Protein AF-A0A0U5II09-F1 (afdb_monomer_lite)

pLDDT: mean 72.94, std 25.0, range [30.33, 98.69]

Secondary structure (DSSP, 8-state):
---------------------------------------------------------------------------PPP-----------------PPPPHHHHHHHHHHHHHHHHHHHHHHHHHHHHHHHHHHHTTT--TTTS--EEEEEEE---TTSPTT-EEEEEEEEEEEEETTEEEEEEEEPP--SSSS--GGGGTTTS-TTTHHHHHHHHHHHHHHHHHHHHHHHHHHHHHHHHHHHHHTT-SS----

Structure (mmCIF, N/CA/C/O backbone):
data_AF-A0A0U5II09-F1
#
_entry.id   AF-A0A0U5II09-F1
#
loop_
_atom_site.group_PDB
_atom_site.id
_atom_site.type_symbol
_atom_site.label_atom_id
_atom_site.label_alt_id
_atom_site.label_comp_id
_atom_site.label_asym_id
_atom_site.label_entity_id
_atom_site.label_seq_id
_atom_site.pdbx_PDB_ins_code
_atom_site.Cartn_x
_atom_site.Cartn_y
_atom_site.Cartn_z
_atom_site.occupancy
_atom_site.B_iso_or_equiv
_atom_site.auth_seq_id
_atom_site.auth_comp_id
_atom_site.auth_asym_id
_atom_site.auth_atom_id
_atom_site.pdbx_PDB_model_num
ATOM 1 N N . MET A 1 1 ? 3.746 65.303 -19.991 1.00 39.50 1 MET A N 1
ATOM 2 C CA . MET A 1 1 ? 2.685 64.869 -20.922 1.00 39.50 1 MET A CA 1
ATOM 3 C C . MET A 1 1 ? 1.834 63.815 -20.220 1.00 39.50 1 MET A C 1
ATOM 5 O O . MET A 1 1 ? 2.372 62.786 -19.849 1.00 39.50 1 MET A O 1
ATOM 9 N N . THR A 1 2 ? 0.571 64.191 -19.946 1.00 41.31 2 THR A N 1
ATOM 10 C CA . THR A 1 2 ? -0.678 63.381 -19.834 1.00 41.31 2 THR A CA 1
ATOM 11 C C . THR A 1 2 ? -0.681 62.080 -19.002 1.00 41.31 2 THR A C 1
ATOM 13 O O . THR A 1 2 ? -0.022 61.124 -19.374 1.00 41.31 2 THR A O 1
ATOM 16 N N . ARG A 1 3 ? -1.337 62.013 -17.817 1.00 35.50 3 ARG A N 1
ATOM 17 C CA . ARG A 1 3 ? -2.804 61.817 -17.548 1.00 35.50 3 ARG A CA 1
ATOM 18 C C . ARG A 1 3 ? -3.349 60.578 -18.302 1.00 35.50 3 ARG A C 1
ATOM 20 O O . ARG A 1 3 ? -3.247 60.575 -19.515 1.00 35.50 3 ARG A O 1
ATOM 27 N N . ARG A 1 4 ? -3.969 59.545 -17.706 1.00 37.22 4 ARG A N 1
ATOM 28 C CA . ARG A 1 4 ? -5.077 59.522 -16.724 1.00 37.22 4 ARG A CA 1
ATOM 29 C C . ARG A 1 4 ? -5.235 58.160 -15.984 1.00 37.22 4 ARG A C 1
ATOM 31 O O . ARG A 1 4 ? -4.641 57.181 -16.419 1.00 37.22 4 ARG A O 1
ATOM 38 N N . PRO A 1 5 ? -6.074 58.130 -14.920 1.00 61.72 5 PRO A N 1
ATOM 39 C CA . PRO A 1 5 ? -6.381 56.997 -14.034 1.00 61.72 5 PRO A CA 1
ATOM 40 C C . PRO A 1 5 ? -7.793 56.382 -14.245 1.00 61.72 5 PRO A C 1
ATOM 42 O O . PRO A 1 5 ? -8.559 56.878 -15.066 1.00 61.72 5 PRO A O 1
ATOM 45 N N . ASN A 1 6 ? -8.125 55.417 -13.369 1.00 44.22 6 ASN A N 1
ATOM 46 C CA . ASN A 1 6 ? -9.442 55.019 -12.827 1.00 44.22 6 ASN A CA 1
ATOM 47 C C . ASN A 1 6 ? -10.535 54.403 -13.720 1.00 44.22 6 ASN A C 1
ATOM 49 O O . ASN A 1 6 ? -10.916 54.936 -14.755 1.00 44.22 6 ASN A O 1
ATOM 53 N N . GLY A 1 7 ? -11.158 53.362 -13.156 1.00 43.62 7 GLY A N 1
ATOM 54 C CA . GLY A 1 7 ? -12.462 52.827 -13.538 1.00 43.62 7 GLY A CA 1
ATOM 55 C C . GLY A 1 7 ? -13.007 51.875 -12.469 1.00 43.62 7 GLY A C 1
ATOM 56 O O . GLY A 1 7 ? -12.943 50.665 -12.642 1.00 43.62 7 GLY A O 1
ATOM 57 N N . ASN A 1 8 ? -13.507 52.437 -11.362 1.00 41.97 8 ASN A N 1
ATOM 58 C CA . ASN A 1 8 ? -14.503 51.784 -10.509 1.00 41.97 8 ASN A CA 1
ATOM 59 C C . ASN A 1 8 ? -15.809 51.641 -11.303 1.00 41.97 8 ASN A C 1
ATOM 61 O O . ASN A 1 8 ? -16.203 52.565 -12.017 1.00 41.97 8 ASN A O 1
ATOM 65 N N . THR A 1 9 ? -16.522 50.538 -11.106 1.00 52.28 9 THR A N 1
ATOM 66 C CA . THR A 1 9 ? -17.968 50.467 -11.342 1.00 52.28 9 THR A CA 1
ATOM 67 C C . THR A 1 9 ? -18.567 49.660 -10.200 1.00 52.28 9 THR A C 1
ATOM 69 O O . THR A 1 9 ? -18.523 48.432 -10.190 1.00 52.28 9 THR A O 1
ATOM 72 N N . GLU A 1 10 ? -19.028 50.391 -9.188 1.00 53.50 10 GLU A N 1
ATOM 73 C CA . GLU A 1 10 ? -20.153 49.975 -8.357 1.00 53.50 10 GLU A CA 1
ATOM 74 C C . GLU A 1 10 ? -21.419 50.074 -9.218 1.00 53.50 10 GLU A C 1
ATOM 76 O O . GLU A 1 10 ? -21.511 50.971 -10.056 1.00 53.50 10 GLU A O 1
ATOM 81 N N . ASP A 1 11 ? -22.331 49.115 -9.071 1.00 42.75 11 ASP A N 1
ATOM 82 C CA . ASP A 1 11 ? -23.755 49.353 -8.782 1.00 42.75 11 ASP A CA 1
ATOM 83 C C . ASP A 1 11 ? -24.537 48.045 -8.987 1.00 42.75 11 ASP A C 1
ATOM 85 O O . ASP A 1 11 ? -24.469 47.394 -10.027 1.00 42.75 11 ASP A O 1
ATOM 89 N N . LEU A 1 12 ? -25.054 47.489 -7.890 1.00 43.69 12 LEU A N 1
ATOM 90 C CA . LEU A 1 12 ? -26.465 47.567 -7.494 1.00 43.69 12 LEU A CA 1
ATOM 91 C C . LEU A 1 12 ? -27.387 46.791 -8.443 1.00 43.69 12 LEU A C 1
ATOM 93 O O . LEU A 1 12 ? -27.752 47.268 -9.512 1.00 43.69 12 LEU A O 1
ATOM 97 N N . ASN A 1 13 ? -27.884 45.645 -7.971 1.00 44.38 13 ASN A N 1
ATOM 98 C CA . ASN A 1 13 ? -29.320 45.423 -8.082 1.00 44.38 13 ASN A CA 1
ATOM 99 C C . ASN A 1 13 ? -29.847 44.562 -6.931 1.00 44.38 13 ASN A C 1
ATOM 101 O O . ASN A 1 13 ? -29.563 43.368 -6.823 1.00 44.38 13 ASN A O 1
ATOM 105 N N . GLU A 1 14 ? -30.597 45.232 -6.064 1.00 40.97 14 GLU A N 1
ATOM 106 C CA . GLU A 1 14 ? -31.505 44.664 -5.085 1.00 40.97 14 GLU A CA 1
ATOM 107 C C . GLU A 1 14 ? -32.735 44.048 -5.761 1.00 40.97 14 GLU A C 1
ATOM 109 O O . GLU A 1 14 ? -33.182 44.476 -6.823 1.00 40.97 14 GLU A O 1
ATOM 114 N N . GLY A 1 15 ? -33.358 43.120 -5.039 1.00 37.06 15 GLY A N 1
ATOM 115 C CA . GLY A 1 15 ? -34.786 42.846 -5.136 1.00 37.06 15 GLY A CA 1
ATOM 116 C C . GLY A 1 15 ? -35.111 41.379 -5.393 1.00 37.06 15 GLY A C 1
ATOM 117 O O . GLY A 1 15 ? -34.474 40.728 -6.206 1.00 37.06 15 GLY A O 1
ATOM 118 N N . LEU A 1 16 ? -36.127 40.768 -4.794 1.00 40.72 16 LEU A N 1
ATOM 119 C CA . LEU A 1 16 ? -37.064 41.104 -3.718 1.00 40.72 16 LEU A CA 1
ATOM 120 C C . LEU A 1 16 ? -38.008 39.875 -3.644 1.00 40.72 16 LEU A C 1
ATOM 122 O O . LEU A 1 16 ? -38.239 39.227 -4.661 1.00 40.72 16 LEU A O 1
ATOM 126 N N . HIS A 1 17 ? -38.599 39.629 -2.469 1.00 41.62 17 HIS A N 1
ATOM 127 C CA . HIS A 1 17 ? -39.770 38.764 -2.191 1.00 41.62 17 HIS A CA 1
ATOM 128 C C . HIS A 1 17 ? -39.585 37.225 -2.216 1.00 41.62 17 HIS A C 1
ATOM 130 O O . HIS A 1 17 ? -39.161 36.653 -3.206 1.00 41.62 17 HIS A O 1
ATOM 136 N N . ALA A 1 18 ? -39.772 36.464 -1.124 1.00 41.56 18 ALA A N 1
ATOM 137 C CA . ALA A 1 18 ? -40.860 36.318 -0.129 1.00 41.56 18 ALA A CA 1
ATOM 138 C C . ALA A 1 18 ? -41.915 35.251 -0.501 1.00 41.56 18 ALA A C 1
ATOM 140 O O . ALA A 1 18 ? -42.700 35.463 -1.414 1.00 41.56 18 ALA A O 1
ATOM 141 N N . ALA A 1 19 ? -41.967 34.163 0.282 1.00 45.97 19 ALA A N 1
ATOM 142 C CA . ALA A 1 19 ? -43.150 33.354 0.649 1.00 45.97 19 ALA A CA 1
ATOM 143 C C . ALA A 1 19 ? -42.658 32.253 1.620 1.00 45.97 19 ALA A C 1
ATOM 145 O O . ALA A 1 19 ? -41.843 31.423 1.235 1.00 45.97 19 ALA A O 1
ATOM 146 N N . ARG A 1 20 ? -42.863 32.320 2.944 1.00 40.31 20 ARG A N 1
ATOM 147 C CA . ARG A 1 20 ? -44.096 32.018 3.704 1.00 40.31 20 ARG A CA 1
ATOM 148 C C . ARG A 1 20 ? -44.850 30.785 3.194 1.00 40.31 20 ARG A C 1
ATOM 150 O O . ARG A 1 20 ? -45.459 30.820 2.135 1.00 40.31 20 ARG A O 1
ATOM 157 N N . GLY A 1 21 ? -44.832 29.747 4.025 1.00 41.78 21 GLY A N 1
ATOM 158 C CA . GLY A 1 21 ? -45.609 28.520 3.899 1.00 41.78 21 GLY A CA 1
ATOM 159 C C . GLY A 1 21 ? -45.588 27.759 5.224 1.00 41.78 21 GLY A C 1
ATOM 160 O O . GLY A 1 21 ? -44.969 26.706 5.323 1.00 41.78 21 GLY A O 1
ATOM 161 N N . GLU A 1 22 ? -46.201 28.352 6.252 1.00 43.06 22 GLU A N 1
ATOM 162 C CA . GLU A 1 22 ? -46.785 27.623 7.383 1.00 43.06 22 GLU A CA 1
ATOM 163 C C . GLU A 1 22 ? -47.846 26.661 6.836 1.00 43.06 22 GLU A C 1
ATOM 165 O O . GLU A 1 22 ? -48.672 27.066 6.018 1.00 43.06 22 GLU A O 1
ATOM 170 N N . CYS A 1 23 ? -47.834 25.407 7.282 1.00 47.03 23 CYS A N 1
ATOM 171 C CA . CYS A 1 23 ? -48.995 24.526 7.217 1.00 47.03 23 CYS A CA 1
ATOM 172 C C . CYS A 1 23 ? -49.058 23.699 8.499 1.00 47.03 23 CYS A C 1
ATOM 174 O O . CYS A 1 23 ? -48.075 23.103 8.942 1.00 47.03 23 CYS A O 1
ATOM 176 N N . ASP A 1 24 ? -50.249 23.755 9.071 1.00 43.81 24 ASP A N 1
ATOM 177 C CA . ASP A 1 24 ? -50.660 23.363 10.402 1.00 43.81 24 ASP A CA 1
ATOM 178 C C . ASP A 1 24 ? -50.594 21.862 10.707 1.00 43.81 24 ASP A C 1
ATOM 180 O O . ASP A 1 24 ? -50.786 20.996 9.852 1.00 43.81 24 ASP A O 1
ATOM 184 N N . ALA A 1 25 ? -50.421 21.578 11.998 1.00 46.62 25 ALA A N 1
ATOM 185 C CA . ALA A 1 25 ? -50.866 20.343 12.631 1.00 46.62 25 ALA A CA 1
ATOM 186 C C . ALA A 1 25 ? -52.401 20.331 12.776 1.00 46.62 25 ALA A C 1
ATOM 188 O O . ALA A 1 25 ? -53.015 21.386 12.948 1.00 46.62 25 ALA A O 1
ATOM 189 N N . PRO A 1 26 ? -53.019 19.140 12.851 1.00 58.06 26 PRO A N 1
ATOM 190 C CA . PRO A 1 26 ? -53.848 18.899 14.034 1.00 58.06 26 PRO A CA 1
ATOM 191 C C . PRO A 1 26 ? -53.771 17.467 14.604 1.00 58.06 26 PRO A C 1
ATOM 193 O O . PRO A 1 26 ? -53.803 16.471 13.891 1.00 58.06 26 PRO A O 1
ATOM 196 N N . THR A 1 27 ? -53.668 17.430 15.936 1.00 47.62 27 THR A N 1
ATOM 197 C CA . THR A 1 27 ? -54.505 16.709 16.921 1.00 47.62 27 THR A CA 1
ATOM 198 C C . THR A 1 27 ? -55.084 15.322 16.590 1.00 47.62 27 THR A C 1
ATOM 200 O O . THR A 1 27 ? -55.995 15.220 15.783 1.00 47.62 27 THR A O 1
ATOM 203 N N . ASP A 1 28 ? -54.677 14.296 17.355 1.00 41.38 28 ASP A N 1
ATOM 204 C CA . ASP A 1 28 ? -55.556 13.481 18.237 1.00 41.38 28 ASP A CA 1
ATOM 205 C C . ASP A 1 28 ? -54.710 12.446 19.015 1.00 41.38 28 ASP A C 1
ATOM 207 O O . ASP A 1 28 ? -53.972 11.653 18.440 1.00 41.38 28 ASP A O 1
ATOM 211 N N . ARG A 1 29 ? -54.550 12.562 20.341 1.00 43.03 29 ARG A N 1
ATOM 212 C CA . ARG A 1 29 ? -55.374 11.933 21.398 1.00 43.03 29 ARG A CA 1
ATOM 213 C C . ARG A 1 29 ? -55.742 10.464 21.141 1.00 43.03 29 ARG A C 1
ATOM 215 O O . ARG A 1 29 ? -56.790 10.157 20.594 1.00 43.03 29 ARG A O 1
ATOM 222 N N . ALA A 1 30 ? -54.963 9.564 21.741 1.00 48.16 30 ALA A N 1
ATOM 223 C CA . ALA A 1 30 ? -55.477 8.289 22.233 1.00 48.16 30 ALA A CA 1
ATOM 224 C C . ALA A 1 30 ? -54.871 7.976 23.609 1.00 48.16 30 ALA A C 1
ATOM 226 O O . ALA A 1 30 ? -53.691 7.671 23.766 1.00 48.16 30 ALA A O 1
ATOM 227 N N . THR A 1 31 ? -55.732 8.111 24.611 1.00 46.72 31 THR A N 1
ATOM 228 C CA . THR A 1 31 ? -55.586 7.678 25.998 1.00 46.72 31 THR A CA 1
ATOM 229 C C . THR A 1 31 ? -55.796 6.166 26.078 1.00 46.72 31 THR A C 1
ATOM 231 O O . THR A 1 31 ? -56.842 5.687 25.655 1.00 46.72 31 THR A O 1
ATOM 234 N N . THR A 1 32 ? -54.880 5.403 26.680 1.00 53.28 32 THR A N 1
ATOM 235 C CA . THR A 1 32 ? -55.180 4.077 27.270 1.00 53.28 32 THR A CA 1
ATOM 236 C C . THR A 1 32 ? -54.166 3.815 28.392 1.00 53.28 32 THR A C 1
ATOM 238 O O . THR A 1 32 ? -52.985 3.627 28.140 1.00 53.28 32 THR A O 1
ATOM 241 N N . VAL A 1 33 ? -54.511 4.180 29.630 1.00 49.47 33 VAL A N 1
ATOM 242 C CA . VAL A 1 33 ? -54.956 3.282 30.718 1.00 49.47 33 VAL A CA 1
ATOM 243 C C . VAL A 1 33 ? -53.881 2.277 31.162 1.00 49.47 33 VAL A C 1
ATOM 245 O O . VAL A 1 33 ? -53.668 1.230 30.560 1.00 49.47 33 VAL A O 1
ATOM 248 N N . LEU A 1 34 ? -53.253 2.624 32.290 1.00 50.44 34 LEU A N 1
ATOM 249 C CA . LEU A 1 34 ? -52.558 1.730 33.216 1.00 50.44 34 LEU A CA 1
ATOM 250 C C . LEU A 1 34 ? -53.537 0.721 33.838 1.00 50.44 34 LEU A C 1
ATOM 252 O O . LEU A 1 34 ? -54.659 1.100 34.177 1.00 50.44 34 LEU A O 1
ATOM 256 N N . PRO A 1 35 ? -53.047 -0.471 34.201 1.00 61.72 35 PRO A N 1
ATOM 257 C CA . PRO A 1 35 ? -53.423 -1.078 35.466 1.00 61.72 35 PRO A CA 1
ATOM 258 C C . PRO A 1 35 ? -52.218 -1.163 36.411 1.00 61.72 35 PRO A C 1
ATOM 260 O O . PRO A 1 35 ? -51.178 -1.744 36.104 1.00 61.72 35 PRO A O 1
ATOM 263 N N . ALA A 1 36 ? -52.396 -0.583 37.597 1.00 46.12 36 ALA A N 1
ATOM 264 C CA . ALA A 1 36 ? -51.700 -0.998 38.806 1.00 46.12 36 ALA A CA 1
ATOM 265 C C . ALA A 1 36 ? -52.273 -2.344 39.279 1.00 46.12 36 ALA A C 1
ATOM 267 O O . ALA A 1 36 ? -53.445 -2.599 39.029 1.00 46.12 36 ALA A O 1
ATOM 268 N N . LEU A 1 37 ? -51.460 -3.155 39.967 1.00 44.59 37 LEU A N 1
ATOM 269 C CA . LEU A 1 37 ? -51.798 -4.013 41.123 1.00 44.59 37 LEU A CA 1
ATOM 270 C C . LEU A 1 37 ? -50.559 -4.884 41.439 1.00 44.59 37 LEU A C 1
ATOM 272 O O . LEU A 1 37 ? -50.123 -5.700 40.638 1.00 44.59 37 LEU A O 1
ATOM 276 N N . THR A 1 38 ? -49.804 -4.512 42.478 1.00 42.56 38 THR A N 1
ATOM 277 C CA . THR A 1 38 ? -49.719 -5.194 43.791 1.00 42.56 38 THR A CA 1
ATOM 278 C C . THR A 1 38 ? -48.915 -6.495 43.814 1.00 42.56 38 THR A C 1
ATOM 280 O O . THR A 1 38 ? -49.333 -7.515 43.281 1.00 42.56 38 THR A O 1
ATOM 283 N N . GLY A 1 39 ? -47.805 -6.469 44.556 1.00 42.03 39 GLY A N 1
ATOM 284 C CA . GLY A 1 39 ? -47.022 -7.650 44.915 1.00 42.03 39 GLY A CA 1
ATOM 285 C C . GLY A 1 39 ? -45.912 -7.318 45.912 1.00 42.03 39 GLY A C 1
ATOM 286 O O . GLY A 1 39 ? -44.752 -7.168 45.544 1.00 42.03 39 GLY A O 1
ATOM 287 N N . SER A 1 40 ? -46.282 -7.153 47.182 1.00 40.25 40 SER A N 1
ATOM 288 C CA . SER A 1 40 ? -45.367 -6.999 48.318 1.00 40.25 40 SER A CA 1
ATOM 289 C C . SER A 1 40 ? -44.589 -8.293 48.625 1.00 40.25 40 SER A C 1
ATOM 291 O O . SER A 1 40 ? -45.206 -9.335 48.785 1.00 40.25 40 SER A O 1
ATOM 293 N N . ARG A 1 41 ? -43.251 -8.162 48.741 1.00 43.81 41 ARG A N 1
ATOM 294 C CA . ARG A 1 41 ? -42.275 -8.676 49.757 1.00 43.81 41 ARG A CA 1
ATOM 295 C C . ARG A 1 41 ? -42.537 -10.017 50.491 1.00 43.81 41 ARG A C 1
ATOM 297 O O . ARG A 1 41 ? -43.653 -10.239 50.940 1.00 43.81 41 ARG A O 1
ATOM 304 N N . PRO A 1 42 ? -41.489 -10.831 50.791 1.00 54.03 42 PRO A N 1
ATOM 305 C CA . PRO A 1 42 ? -40.450 -10.520 51.814 1.00 54.03 42 PRO A CA 1
ATOM 306 C C . PRO A 1 42 ? -39.012 -10.928 51.397 1.00 54.03 42 PRO A C 1
ATOM 308 O O . PRO A 1 42 ? -38.820 -11.813 50.581 1.00 54.03 42 PRO A O 1
ATOM 311 N N . ARG A 1 43 ? -37.929 -10.213 51.738 1.00 45.69 43 ARG A N 1
ATOM 312 C CA . ARG A 1 43 ? -37.190 -10.091 53.021 1.00 45.69 43 ARG A CA 1
ATOM 313 C C . ARG A 1 43 ? -36.789 -11.431 53.679 1.00 45.69 43 ARG A C 1
ATOM 315 O O . ARG A 1 43 ? -37.477 -11.899 54.574 1.00 45.69 43 ARG A O 1
ATOM 322 N N . GLN A 1 44 ? -35.603 -11.940 53.336 1.00 49.19 44 GLN A N 1
ATOM 323 C CA . GLN A 1 44 ? -34.720 -12.722 54.223 1.00 49.19 44 GLN A CA 1
ATOM 324 C C . GLN A 1 44 ? -33.288 -12.199 54.006 1.00 49.19 44 GLN A C 1
ATOM 326 O O . GLN A 1 44 ? -32.853 -12.064 52.870 1.00 49.19 44 GLN A O 1
ATOM 331 N N . VAL A 1 45 ? -32.701 -11.484 54.969 1.00 41.88 45 VAL A N 1
ATOM 332 C CA . VAL A 1 45 ? -31.960 -11.944 56.163 1.00 41.88 45 VAL A CA 1
ATOM 333 C C . VAL A 1 45 ? -30.552 -12.447 55.821 1.00 41.88 45 VAL A C 1
ATOM 335 O O . VAL A 1 45 ? -30.338 -13.310 54.984 1.00 41.88 45 VAL A O 1
ATOM 338 N N . ARG A 1 46 ? -29.613 -11.790 56.505 1.00 44.59 46 ARG A N 1
ATOM 339 C CA . ARG A 1 46 ? -28.156 -11.897 56.514 1.00 44.59 46 ARG A CA 1
ATOM 340 C C . ARG A 1 46 ? -27.652 -13.312 56.804 1.00 44.59 46 ARG A C 1
ATOM 342 O O . ARG A 1 46 ? -28.179 -13.947 57.707 1.00 44.59 46 ARG A O 1
ATOM 349 N N . THR A 1 47 ? -26.469 -13.623 56.277 1.00 46.00 47 THR A N 1
ATOM 350 C CA . THR A 1 47 ? -25.397 -14.239 57.076 1.00 46.00 47 THR A CA 1
ATOM 351 C C . THR A 1 47 ? -24.039 -13.693 56.653 1.00 46.00 47 THR A C 1
ATOM 353 O O . THR A 1 47 ? -23.737 -13.549 55.472 1.00 46.00 47 THR A O 1
ATOM 356 N N . ALA A 1 48 ? -23.270 -13.332 57.673 1.00 38.53 48 ALA A N 1
ATOM 357 C CA . ALA A 1 48 ? -21.893 -12.889 57.629 1.00 38.53 48 ALA A CA 1
ATOM 358 C C . ALA A 1 48 ? -20.926 -14.076 57.500 1.00 38.53 48 ALA A C 1
ATOM 360 O O . ALA A 1 48 ? -21.272 -15.204 57.843 1.00 38.53 48 ALA A O 1
ATOM 361 N N . GLY A 1 49 ? -19.686 -13.762 57.126 1.00 35.94 49 GLY A N 1
ATOM 362 C CA . GLY A 1 49 ? -18.510 -14.604 57.342 1.00 35.94 49 GLY A CA 1
ATOM 363 C C . GLY A 1 49 ? -17.816 -14.974 56.034 1.00 35.94 49 GLY A C 1
ATOM 364 O O . GLY A 1 49 ? -18.471 -15.329 55.070 1.00 35.94 49 GLY A O 1
ATOM 365 N N . ALA A 1 50 ? -16.501 -14.942 55.894 1.00 39.53 50 ALA A N 1
ATOM 366 C CA . ALA A 1 50 ? -15.400 -14.436 56.696 1.00 39.53 50 ALA A CA 1
ATOM 367 C C . ALA A 1 50 ? -14.135 -14.637 55.826 1.00 39.53 50 ALA A C 1
ATOM 369 O O . ALA A 1 50 ? -14.156 -15.380 54.848 1.00 39.53 50 ALA A O 1
ATOM 370 N N . VAL A 1 51 ? -13.023 -14.057 56.278 1.00 43.72 51 VAL A N 1
ATOM 371 C CA . VAL A 1 51 ? -11.641 -14.476 55.983 1.00 43.72 51 VAL A CA 1
ATOM 372 C C . VAL A 1 51 ? -11.026 -14.021 54.653 1.00 43.72 51 VAL A C 1
ATOM 374 O O . VAL A 1 51 ? -10.974 -14.732 53.655 1.00 43.72 51 VAL A O 1
ATOM 377 N N . SER A 1 52 ? -10.380 -12.857 54.733 1.00 41.16 52 SER A N 1
ATOM 378 C CA . SER A 1 52 ? -9.136 -12.572 54.015 1.00 41.16 52 SER A CA 1
ATOM 379 C C . SER A 1 52 ? -8.014 -13.520 54.462 1.00 41.16 52 SER A C 1
ATOM 381 O O . SER A 1 52 ? -7.771 -13.624 55.668 1.00 41.16 52 SER A O 1
ATOM 383 N N . PRO A 1 53 ? -7.211 -14.072 53.540 1.00 52.25 53 PRO A N 1
ATOM 384 C CA . PRO A 1 53 ? -5.835 -14.440 53.830 1.00 52.25 53 PRO A CA 1
ATOM 385 C C . PRO A 1 53 ? -4.902 -13.313 53.376 1.00 52.25 53 PRO A C 1
ATOM 387 O O . PRO A 1 53 ? -4.825 -12.963 52.200 1.00 52.25 53 PRO A O 1
ATOM 390 N N . LYS A 1 54 ? -4.165 -12.758 54.343 1.00 41.38 54 LYS A N 1
ATOM 391 C CA . LYS A 1 54 ? -2.945 -11.978 54.117 1.00 41.38 54 LYS A CA 1
ATOM 392 C C . LYS A 1 54 ? -1.964 -12.829 53.306 1.00 41.38 54 LYS A C 1
ATOM 394 O O . LYS A 1 54 ? -1.444 -13.805 53.843 1.00 41.38 54 LYS A O 1
ATOM 399 N N . ILE A 1 55 ? -1.646 -12.435 52.074 1.00 44.12 55 ILE A N 1
ATOM 400 C CA . ILE A 1 55 ? -0.405 -12.881 51.435 1.00 44.12 55 ILE A CA 1
ATOM 401 C C . ILE A 1 55 ? 0.667 -11.832 51.715 1.00 44.12 55 ILE A C 1
ATOM 403 O O . ILE A 1 55 ? 0.614 -10.683 51.285 1.00 44.12 55 ILE A O 1
ATOM 407 N N . ARG A 1 56 ? 1.582 -12.300 52.558 1.00 40.19 56 ARG A N 1
ATOM 408 C CA . ARG A 1 56 ? 2.855 -11.745 52.997 1.00 40.19 56 ARG A CA 1
ATOM 409 C C . ARG A 1 56 ? 3.750 -11.410 51.796 1.00 40.19 56 ARG A C 1
ATOM 411 O O . ARG A 1 56 ? 3.705 -12.082 50.772 1.00 40.19 56 ARG A O 1
ATOM 418 N N . GLY A 1 57 ? 4.542 -10.356 51.972 1.00 35.41 57 GLY A N 1
ATOM 419 C CA . GLY A 1 57 ? 5.319 -9.691 50.937 1.00 35.41 57 GLY A CA 1
ATOM 420 C C . GLY A 1 57 ? 6.301 -10.552 50.144 1.00 35.41 57 GLY A C 1
ATOM 421 O O . GLY A 1 57 ? 6.806 -11.580 50.589 1.00 35.41 57 GLY A O 1
ATOM 422 N N . CYS A 1 58 ? 6.596 -10.036 48.958 1.00 36.62 58 CYS A N 1
ATOM 423 C CA . CYS A 1 58 ? 7.821 -10.268 48.217 1.00 36.62 58 CYS A CA 1
ATOM 424 C C . CYS A 1 58 ? 8.264 -8.901 47.699 1.00 36.62 58 CYS A C 1
ATOM 426 O O . CYS A 1 58 ? 7.878 -8.476 46.613 1.00 36.62 58 CYS A O 1
ATOM 428 N N . GLU A 1 59 ? 9.049 -8.204 48.515 1.00 41.44 59 GLU A N 1
ATOM 429 C CA . GLU A 1 59 ? 9.996 -7.221 48.009 1.00 41.44 59 GLU A CA 1
ATOM 430 C C . GLU A 1 59 ? 10.968 -7.977 47.101 1.00 41.44 59 GLU A C 1
ATOM 432 O O . GLU A 1 59 ? 11.683 -8.882 47.534 1.00 41.44 59 GLU A O 1
ATOM 437 N N . ARG A 1 60 ? 10.951 -7.650 45.813 1.00 39.81 60 ARG A N 1
ATOM 438 C CA . ARG A 1 60 ? 12.068 -7.925 44.919 1.00 39.81 60 ARG A CA 1
ATOM 439 C C . ARG A 1 60 ? 12.361 -6.648 44.158 1.00 39.81 60 ARG A C 1
ATOM 441 O O . ARG A 1 60 ? 11.690 -6.318 43.185 1.00 39.81 60 ARG A O 1
ATOM 448 N N . SER A 1 61 ? 13.367 -5.941 44.660 1.00 41.28 61 SER A N 1
ATOM 449 C CA . SER A 1 61 ? 14.184 -5.023 43.884 1.00 41.28 61 SER A CA 1
ATOM 450 C C . SER A 1 61 ? 14.661 -5.752 42.634 1.00 41.28 61 SER A C 1
ATOM 452 O O . SER A 1 61 ? 15.329 -6.782 42.723 1.00 41.28 61 SER A O 1
ATOM 454 N N . ALA A 1 62 ? 14.288 -5.233 41.474 1.00 38.56 62 ALA A N 1
ATOM 455 C CA . ALA A 1 62 ? 14.971 -5.522 40.232 1.00 38.56 62 ALA A CA 1
ATOM 456 C C . ALA A 1 62 ? 15.271 -4.169 39.599 1.00 38.56 62 ALA A C 1
ATOM 458 O O . ALA A 1 62 ? 14.357 -3.439 39.212 1.00 38.56 62 ALA A O 1
ATOM 459 N N . ASP A 1 63 ? 16.560 -3.841 39.590 1.00 33.66 63 ASP A N 1
ATOM 460 C CA . ASP A 1 63 ? 17.155 -2.769 38.811 1.00 33.66 63 ASP A CA 1
ATOM 461 C C . ASP A 1 63 ? 16.518 -2.706 37.423 1.00 33.66 63 ASP A C 1
ATOM 463 O O . ASP A 1 63 ? 16.564 -3.665 36.650 1.00 33.66 63 ASP A O 1
ATOM 467 N N . VAL A 1 64 ? 15.905 -1.566 37.115 1.00 40.00 64 VAL A N 1
ATOM 468 C CA . VAL A 1 64 ? 15.487 -1.230 35.757 1.00 40.00 64 VAL A CA 1
ATOM 469 C C . VAL A 1 64 ? 16.721 -0.654 35.064 1.00 40.00 64 VAL A C 1
ATOM 471 O O . VAL A 1 64 ? 17.125 0.460 35.408 1.00 40.00 64 VAL A O 1
ATOM 474 N N . PRO A 1 65 ? 17.349 -1.359 34.105 1.00 43.59 65 PRO A N 1
ATOM 475 C CA . PRO A 1 65 ? 18.423 -0.760 33.332 1.00 43.59 65 PRO A CA 1
ATOM 476 C C . PRO A 1 65 ? 17.843 0.352 32.440 1.00 43.59 65 PRO A C 1
ATOM 478 O O . PRO A 1 65 ? 16.736 0.205 31.906 1.00 43.59 65 PRO A O 1
ATOM 481 N N . PRO A 1 66 ? 18.561 1.473 32.256 1.00 40.19 66 PRO A N 1
ATOM 482 C CA . PRO A 1 66 ? 18.122 2.540 31.371 1.00 40.19 66 PRO A CA 1
ATOM 483 C C . PRO A 1 66 ? 18.023 2.029 29.930 1.00 40.19 66 PRO A C 1
ATOM 485 O O . PRO A 1 66 ? 18.909 1.339 29.424 1.00 40.19 66 PRO A O 1
ATOM 488 N N . ALA A 1 67 ? 16.921 2.386 29.270 1.00 37.88 67 ALA A N 1
ATOM 489 C CA . ALA A 1 67 ? 16.637 2.058 27.883 1.00 37.88 67 ALA A CA 1
ATOM 490 C C . ALA A 1 67 ? 17.645 2.738 26.940 1.00 37.88 67 ALA A C 1
ATOM 492 O O . ALA A 1 67 ? 17.410 3.837 26.440 1.00 37.88 67 ALA A O 1
ATOM 493 N N . HIS A 1 68 ? 18.760 2.064 26.667 1.00 36.19 68 HIS A N 1
ATOM 494 C CA . HIS A 1 68 ? 19.598 2.344 25.510 1.00 36.19 68 HIS A CA 1
ATOM 495 C C . HIS A 1 68 ? 19.285 1.355 24.384 1.00 36.19 68 HIS A C 1
ATOM 497 O O . HIS A 1 68 ? 19.287 0.146 24.587 1.00 36.19 68 HIS A O 1
ATOM 503 N N . ARG A 1 69 ? 19.081 1.922 23.186 1.00 37.62 69 ARG A N 1
ATOM 504 C CA . ARG A 1 69 ? 19.249 1.304 21.859 1.00 37.62 69 ARG A CA 1
ATOM 505 C C . ARG A 1 69 ? 18.514 -0.019 21.602 1.00 37.62 69 ARG A C 1
ATOM 507 O O . ARG A 1 69 ? 19.054 -1.101 21.784 1.00 37.62 69 ARG A O 1
ATOM 514 N N . LEU A 1 70 ? 17.349 0.094 20.966 1.00 35.00 70 LEU A N 1
ATOM 515 C CA . LEU A 1 70 ? 16.862 -0.908 20.012 1.00 35.00 70 LEU A CA 1
ATOM 516 C C . LEU A 1 70 ? 16.906 -0.307 18.603 1.00 35.00 70 LEU A C 1
ATOM 518 O O . LEU A 1 70 ? 15.884 -0.075 17.964 1.00 35.00 70 LEU A O 1
ATOM 522 N N . GLU A 1 71 ? 18.122 -0.028 18.135 1.00 37.59 71 GLU A N 1
ATOM 523 C CA . GLU A 1 71 ? 18.413 -0.183 16.713 1.00 37.59 71 GLU A CA 1
ATOM 524 C C . GLU A 1 71 ? 18.852 -1.632 16.480 1.00 37.59 71 GLU A C 1
ATOM 526 O O . GLU A 1 71 ? 19.523 -2.220 17.323 1.00 37.59 71 GLU A O 1
ATOM 531 N N . ALA A 1 72 ? 18.471 -2.167 15.320 1.00 36.22 72 ALA A N 1
ATOM 532 C CA . ALA A 1 72 ? 18.740 -3.511 14.803 1.00 36.22 72 ALA A CA 1
ATOM 533 C C . ALA A 1 72 ? 17.842 -4.657 15.313 1.00 36.22 72 ALA A C 1
ATOM 535 O O . ALA A 1 72 ? 18.157 -5.372 16.256 1.00 36.22 72 ALA A O 1
ATOM 536 N N . ALA A 1 73 ? 16.771 -4.917 14.554 1.00 33.25 73 ALA A N 1
ATOM 537 C CA . ALA A 1 73 ? 16.386 -6.278 14.158 1.00 33.25 73 ALA A CA 1
ATOM 538 C C . ALA A 1 73 ? 15.434 -6.241 12.945 1.00 33.25 73 ALA A C 1
ATOM 540 O O . ALA A 1 73 ? 14.290 -6.695 13.001 1.00 33.25 73 ALA A O 1
ATOM 541 N N . PHE A 1 74 ? 15.908 -5.701 11.818 1.00 33.88 74 PHE A N 1
ATOM 542 C CA . PHE A 1 74 ? 15.370 -6.063 10.505 1.00 33.88 74 PHE A CA 1
ATOM 543 C C . PHE A 1 74 ? 16.149 -7.293 10.020 1.00 33.88 74 PHE A C 1
ATOM 545 O O . PHE A 1 74 ? 17.076 -7.196 9.225 1.00 33.88 74 PHE A O 1
ATOM 552 N N . ARG A 1 75 ? 15.813 -8.469 10.566 1.00 33.12 75 ARG A N 1
ATOM 553 C CA . ARG A 1 75 ? 16.182 -9.744 9.944 1.00 33.12 75 ARG A CA 1
ATOM 554 C C . ARG A 1 75 ? 15.095 -10.082 8.938 1.00 33.12 75 ARG A C 1
ATOM 556 O O . ARG A 1 75 ? 13.966 -10.387 9.319 1.00 33.12 75 ARG A O 1
ATOM 563 N N . ALA A 1 76 ? 15.454 -9.997 7.664 1.00 39.91 76 ALA A N 1
ATOM 564 C CA . ALA A 1 76 ? 14.765 -10.722 6.615 1.00 39.91 76 ALA A CA 1
ATOM 565 C C . ALA A 1 76 ? 14.771 -12.218 6.980 1.00 39.91 76 ALA A C 1
ATOM 567 O O . ALA A 1 76 ? 15.823 -12.784 7.281 1.00 39.91 76 ALA A O 1
ATOM 568 N N . GLY A 1 77 ? 13.585 -12.824 7.030 1.00 30.33 77 GLY A N 1
ATOM 569 C CA . GLY A 1 77 ? 13.421 -14.277 6.999 1.00 30.33 77 GLY A CA 1
ATOM 570 C C . GLY A 1 77 ? 13.518 -14.782 5.555 1.00 30.33 77 GLY A C 1
ATOM 571 O O . GLY A 1 77 ? 13.339 -13.989 4.631 1.00 30.33 77 GLY A O 1
ATOM 572 N N . PRO A 1 78 ? 13.860 -16.063 5.354 1.00 40.34 78 PRO A N 1
ATOM 573 C CA . PRO A 1 78 ? 14.664 -16.498 4.222 1.00 40.34 78 PRO A CA 1
ATOM 574 C C . PRO A 1 78 ? 13.822 -16.808 2.984 1.00 40.34 78 PRO A C 1
ATOM 576 O O . PRO A 1 78 ? 12.852 -17.560 3.047 1.00 40.34 78 PRO A O 1
ATOM 579 N N . LEU A 1 79 ? 14.272 -16.312 1.832 1.00 40.84 79 LEU A N 1
ATOM 580 C CA . LEU A 1 79 ? 14.038 -17.001 0.570 1.00 40.84 79 LEU A CA 1
ATOM 581 C C . LEU A 1 79 ? 15.041 -18.151 0.510 1.00 40.84 79 LEU A C 1
ATOM 583 O O . LEU A 1 79 ? 16.250 -17.931 0.499 1.00 40.84 79 LEU A O 1
ATOM 587 N N . GLY A 1 80 ? 14.529 -19.378 0.523 1.00 36.12 80 GLY A N 1
ATOM 588 C CA . GLY A 1 80 ? 15.322 -20.550 0.201 1.00 36.12 80 GLY A CA 1
ATOM 589 C C . GLY A 1 80 ? 15.827 -20.439 -1.234 1.00 36.12 80 GLY A C 1
ATOM 590 O O . GLY A 1 80 ? 15.052 -20.552 -2.177 1.00 36.12 80 GLY A O 1
ATOM 591 N N . ALA A 1 81 ? 17.127 -20.230 -1.383 1.00 36.34 81 ALA A N 1
ATOM 592 C CA . ALA A 1 81 ? 17.872 -20.578 -2.576 1.00 36.34 81 ALA A CA 1
ATOM 593 C C . ALA A 1 81 ? 19.259 -21.024 -2.115 1.00 36.34 81 ALA A C 1
ATOM 595 O O . ALA A 1 81 ? 19.936 -20.348 -1.345 1.00 36.34 81 ALA A O 1
ATOM 596 N N . THR A 1 82 ? 19.602 -22.234 -2.523 1.00 37.97 82 THR A N 1
ATOM 597 C CA . THR A 1 82 ? 20.868 -22.923 -2.299 1.00 37.97 82 THR A CA 1
ATOM 598 C C . THR A 1 82 ? 22.072 -22.053 -2.641 1.00 37.97 82 THR A C 1
ATOM 600 O O . THR A 1 82 ? 22.028 -21.273 -3.590 1.00 37.97 82 THR A O 1
ATOM 603 N N . GLY A 1 83 ? 23.134 -22.231 -1.858 1.00 40.41 83 GLY A N 1
ATOM 604 C CA . GLY A 1 83 ? 24.327 -21.403 -1.863 1.00 40.41 83 GLY A CA 1
ATOM 605 C C . GLY A 1 83 ? 25.010 -21.220 -3.215 1.00 40.41 83 GLY A C 1
ATOM 606 O O . GLY A 1 83 ? 25.081 -22.118 -4.056 1.00 40.41 83 GLY A O 1
ATOM 607 N N . ARG A 1 84 ? 25.584 -20.031 -3.346 1.00 36.34 84 ARG A N 1
ATOM 608 C CA . ARG A 1 84 ? 26.855 -19.797 -4.011 1.00 36.34 84 ARG A CA 1
ATOM 609 C C . ARG A 1 84 ? 27.481 -18.599 -3.322 1.00 36.34 84 ARG A C 1
ATOM 611 O O . ARG A 1 84 ? 26.923 -17.506 -3.369 1.00 36.34 84 ARG A O 1
ATOM 618 N N . ASP A 1 85 ? 28.588 -18.853 -2.645 1.00 46.31 85 ASP A N 1
ATOM 619 C CA . ASP A 1 85 ? 29.540 -17.821 -2.280 1.00 46.31 85 ASP A CA 1
ATOM 620 C C . ASP A 1 85 ? 30.030 -17.187 -3.587 1.00 46.31 85 ASP A C 1
ATOM 622 O O . ASP A 1 85 ? 30.584 -17.871 -4.449 1.00 46.31 85 ASP A O 1
ATOM 626 N N . ALA A 1 86 ? 29.733 -15.906 -3.758 1.00 46.78 86 ALA A N 1
ATOM 627 C CA . ALA A 1 86 ? 30.363 -15.051 -4.745 1.00 46.78 86 ALA A CA 1
ATOM 628 C C . ALA A 1 86 ? 30.783 -13.793 -3.987 1.00 46.78 86 ALA A C 1
ATOM 630 O O . ALA A 1 86 ? 29.966 -12.928 -3.665 1.00 46.78 86 ALA A O 1
ATOM 631 N N . GLU A 1 87 ? 32.057 -13.778 -3.603 1.00 58.38 87 GLU A N 1
ATOM 632 C CA . GLU A 1 87 ? 32.829 -12.543 -3.593 1.00 58.38 87 GLU A CA 1
ATOM 633 C C . GLU A 1 87 ? 32.667 -11.924 -4.983 1.00 58.38 87 GLU A C 1
ATOM 635 O O . GLU A 1 87 ? 32.914 -12.619 -5.960 1.00 58.38 87 GLU A O 1
ATOM 640 N N . ASP A 1 88 ? 32.194 -10.685 -5.079 1.00 41.56 88 ASP A N 1
ATOM 641 C CA . ASP A 1 88 ? 32.245 -9.928 -6.331 1.00 41.56 88 ASP A CA 1
ATOM 642 C C . ASP A 1 88 ? 32.271 -8.431 -6.009 1.00 41.56 88 ASP A C 1
ATOM 644 O O . ASP A 1 88 ? 31.268 -7.815 -5.638 1.00 41.56 88 ASP A O 1
ATOM 648 N N . ASP A 1 89 ? 33.500 -7.923 -6.068 1.00 42.41 89 ASP A N 1
ATOM 649 C CA . ASP A 1 89 ? 33.926 -6.675 -6.690 1.00 42.41 89 ASP A CA 1
ATOM 650 C C . ASP A 1 89 ? 33.027 -5.441 -6.551 1.00 42.41 89 ASP A C 1
ATOM 652 O O . ASP A 1 89 ? 32.046 -5.220 -7.264 1.00 42.41 89 ASP A O 1
ATOM 656 N N . ASP A 1 90 ? 33.516 -4.551 -5.687 1.00 44.09 90 ASP A N 1
ATOM 657 C CA . ASP A 1 90 ? 33.318 -3.105 -5.709 1.00 44.09 90 ASP A CA 1
ATOM 658 C C . ASP A 1 90 ? 33.932 -2.521 -6.999 1.00 44.09 90 ASP A C 1
ATOM 660 O O . ASP A 1 90 ? 34.968 -1.857 -6.998 1.00 44.09 90 ASP A O 1
ATOM 664 N N . ALA A 1 91 ? 33.321 -2.838 -8.140 1.00 45.94 91 ALA A N 1
ATOM 665 C CA . ALA A 1 91 ? 33.579 -2.151 -9.390 1.00 45.94 91 ALA A CA 1
ATOM 666 C C . ALA A 1 91 ? 32.755 -0.863 -9.386 1.00 45.94 91 ALA A C 1
ATOM 668 O O . ALA A 1 91 ? 31.536 -0.880 -9.566 1.00 45.94 91 ALA A O 1
ATOM 669 N N . THR A 1 92 ? 33.448 0.250 -9.156 1.00 46.22 92 THR A N 1
ATOM 670 C CA . THR A 1 92 ? 33.005 1.612 -9.455 1.00 46.22 92 THR A CA 1
ATOM 671 C C . THR A 1 92 ? 32.291 1.613 -10.811 1.00 46.22 92 THR A C 1
ATOM 673 O O . THR A 1 92 ? 32.934 1.449 -11.845 1.00 46.22 92 THR A O 1
ATOM 676 N N . GLU A 1 93 ? 30.958 1.713 -10.804 1.00 49.00 93 GLU A N 1
ATOM 677 C CA . GLU A 1 93 ? 30.147 1.802 -12.019 1.00 49.00 93 GLU A CA 1
ATOM 678 C C . GLU A 1 93 ? 30.576 3.071 -12.772 1.00 49.00 93 GLU A C 1
ATOM 680 O O . GLU A 1 93 ? 30.298 4.184 -12.326 1.00 49.00 93 GLU A O 1
ATOM 685 N N . GLU A 1 94 ? 31.296 2.913 -13.887 1.00 47.56 94 GLU A N 1
ATOM 686 C CA . GLU A 1 94 ? 31.471 3.992 -14.855 1.00 47.56 94 GLU A CA 1
ATOM 687 C C . GLU A 1 94 ? 30.079 4.433 -15.325 1.00 47.56 94 GLU A C 1
ATOM 689 O O . GLU A 1 94 ? 29.305 3.661 -15.899 1.00 47.56 94 GLU A O 1
ATOM 694 N N . ASP A 1 95 ? 29.767 5.684 -14.992 1.00 45.56 95 ASP A N 1
ATOM 695 C CA . ASP A 1 95 ? 28.504 6.387 -15.194 1.00 45.56 95 ASP A CA 1
ATOM 696 C C . ASP A 1 95 ? 28.304 6.681 -16.689 1.00 45.56 95 ASP A C 1
ATOM 698 O O . ASP A 1 95 ? 28.476 7.799 -17.174 1.00 45.56 95 ASP A O 1
ATOM 702 N N . GLY A 1 96 ? 28.007 5.633 -17.459 1.00 55.00 96 GLY A N 1
ATOM 703 C CA . GLY A 1 96 ? 27.465 5.774 -18.803 1.00 55.00 96 GLY A CA 1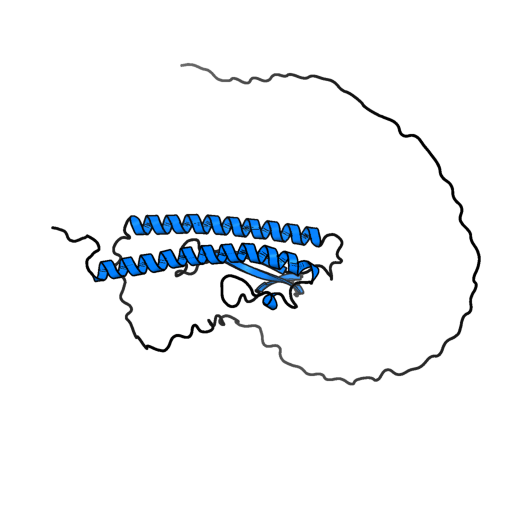
ATOM 704 C C . GLY A 1 96 ? 26.097 6.440 -18.699 1.00 55.00 96 GLY A C 1
ATOM 705 O O . GLY A 1 96 ? 25.205 5.902 -18.036 1.00 55.00 96 GLY A O 1
ATOM 706 N N . ALA A 1 97 ? 25.950 7.612 -19.326 1.00 57.56 97 ALA A N 1
ATOM 707 C CA . ALA A 1 97 ? 24.740 8.421 -19.257 1.00 57.56 97 ALA A CA 1
ATOM 708 C C . ALA A 1 97 ? 23.484 7.551 -19.475 1.00 57.56 97 ALA A C 1
ATOM 710 O O . ALA A 1 97 ? 23.441 6.751 -20.418 1.00 57.56 97 ALA A O 1
ATOM 711 N N . PRO A 1 98 ? 22.469 7.646 -18.597 1.00 62.31 98 PRO A N 1
ATOM 712 C CA . PRO A 1 98 ? 21.259 6.851 -18.733 1.00 62.31 98 PRO A CA 1
ATOM 713 C C . PRO A 1 98 ? 20.612 7.133 -20.091 1.00 62.31 98 PRO A C 1
ATOM 715 O O . PRO A 1 98 ? 20.401 8.283 -20.459 1.00 62.31 98 PRO A O 1
ATOM 718 N N . SER A 1 99 ? 20.300 6.077 -20.846 1.00 74.62 99 SER A N 1
ATOM 719 C CA . SER A 1 99 ? 19.630 6.246 -22.136 1.00 74.62 99 SER A CA 1
ATOM 720 C C . SER A 1 99 ? 18.266 6.917 -21.952 1.00 74.62 99 SER A C 1
ATOM 722 O O . SER A 1 99 ? 17.571 6.647 -20.969 1.00 74.62 99 SER A O 1
ATOM 724 N N . ASP A 1 100 ? 17.833 7.716 -22.932 1.00 84.19 100 ASP A N 1
ATOM 725 C CA . ASP A 1 100 ? 16.529 8.405 -22.922 1.00 84.19 100 ASP A CA 1
ATOM 726 C C . ASP A 1 100 ? 15.357 7.456 -22.594 1.00 84.19 100 ASP A C 1
ATOM 728 O O . ASP A 1 100 ? 14.378 7.825 -21.944 1.00 84.19 100 ASP A O 1
ATOM 732 N N . ILE A 1 101 ? 15.469 6.187 -23.005 1.00 88.19 101 ILE A N 1
ATOM 733 C CA . ILE A 1 101 ? 14.485 5.135 -22.722 1.00 88.19 101 ILE A CA 1
ATOM 734 C C . ILE A 1 101 ? 14.459 4.783 -21.229 1.00 88.19 101 ILE A C 1
ATOM 736 O O . ILE A 1 101 ? 13.381 4.590 -20.661 1.00 88.19 101 ILE A O 1
ATOM 740 N N . ALA A 1 102 ? 15.624 4.679 -20.586 1.00 88.25 102 ALA A N 1
ATOM 741 C CA . ALA A 1 102 ? 15.726 4.378 -19.162 1.00 88.25 102 ALA A CA 1
ATOM 742 C C . ALA A 1 102 ? 15.112 5.500 -18.317 1.00 88.25 102 ALA A C 1
ATOM 744 O O . ALA A 1 102 ? 14.333 5.221 -17.402 1.00 88.25 102 ALA A O 1
ATOM 745 N N . GLU A 1 103 ? 15.400 6.755 -18.664 1.00 89.62 103 GLU A N 1
ATOM 746 C CA . GLU A 1 103 ? 14.816 7.918 -17.996 1.00 89.62 103 GLU A CA 1
ATOM 747 C C . GLU A 1 103 ? 13.300 7.992 -18.205 1.00 89.62 103 GLU A C 1
ATOM 749 O O . GLU A 1 103 ? 12.542 8.161 -17.245 1.00 89.62 103 GLU A O 1
ATOM 754 N N . ALA A 1 104 ? 12.831 7.792 -19.441 1.00 92.62 104 ALA A N 1
ATOM 755 C CA . ALA A 1 104 ? 11.406 7.774 -19.755 1.00 92.62 104 ALA A CA 1
ATOM 756 C C . ALA A 1 104 ? 10.660 6.666 -18.991 1.00 92.62 104 ALA A C 1
ATOM 758 O O . ALA A 1 104 ? 9.546 6.892 -18.499 1.00 92.62 104 ALA A O 1
ATOM 759 N N . LEU A 1 105 ? 11.273 5.485 -18.853 1.00 93.50 105 LEU A N 1
ATOM 760 C CA . LEU A 1 105 ? 10.725 4.377 -18.076 1.00 93.50 105 LEU A CA 1
ATOM 761 C C . LEU A 1 105 ? 10.681 4.700 -16.579 1.00 93.50 105 LEU A C 1
ATOM 763 O O . LEU A 1 105 ? 9.634 4.507 -15.960 1.00 93.50 105 LEU A O 1
ATOM 767 N N . ASP A 1 106 ? 11.772 5.204 -15.995 1.00 92.81 106 ASP A N 1
ATOM 768 C CA . ASP A 1 106 ? 11.813 5.577 -14.575 1.00 92.81 106 ASP A CA 1
ATOM 769 C C . ASP A 1 106 ? 10.784 6.690 -14.277 1.00 92.81 106 ASP A C 1
ATOM 771 O O . ASP A 1 106 ? 10.050 6.605 -13.288 1.00 92.81 106 ASP A O 1
ATOM 775 N N . ALA A 1 107 ? 10.620 7.671 -15.172 1.00 93.81 107 ALA A N 1
ATOM 776 C CA . ALA A 1 107 ? 9.586 8.700 -15.061 1.00 93.81 107 ALA A CA 1
ATOM 777 C C . ALA A 1 107 ? 8.163 8.122 -15.167 1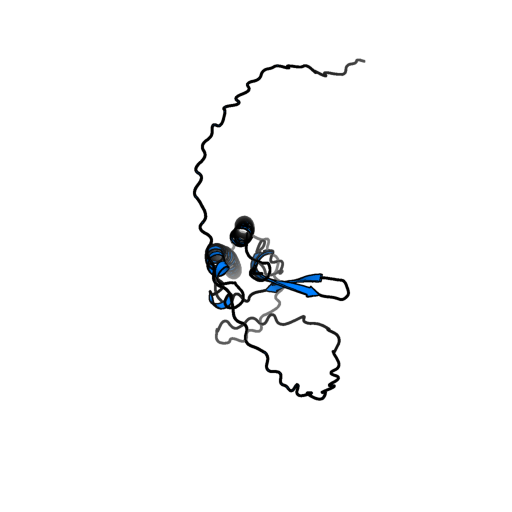.00 93.81 107 ALA A C 1
ATOM 779 O O . ALA A 1 107 ? 7.265 8.519 -14.416 1.00 93.81 107 ALA A O 1
ATOM 780 N N . TRP A 1 108 ? 7.929 7.171 -16.078 1.00 96.69 108 TRP A N 1
ATOM 781 C CA . TRP A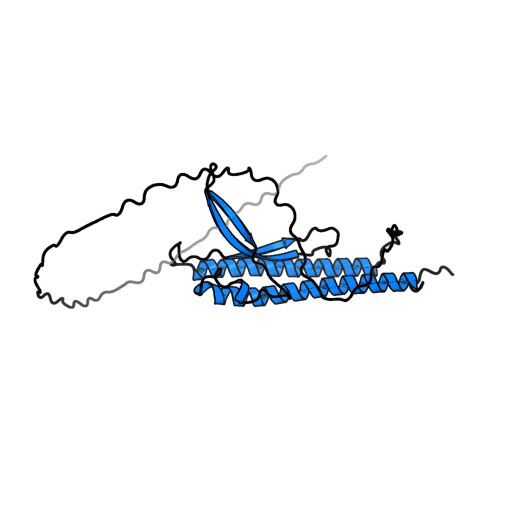 1 108 ? 6.644 6.477 -16.184 1.00 96.69 108 TRP A CA 1
ATOM 782 C C . TRP A 1 108 ? 6.334 5.658 -14.925 1.00 96.69 108 TRP A C 1
ATOM 784 O O . TRP A 1 108 ? 5.217 5.746 -14.408 1.00 96.69 108 TRP A O 1
ATOM 794 N N . ILE A 1 109 ? 7.311 4.928 -14.381 1.00 97.06 109 ILE A N 1
ATOM 795 C CA . ILE A 1 109 ? 7.163 4.173 -13.129 1.00 97.06 109 ILE A CA 1
ATOM 796 C C . ILE A 1 109 ? 6.840 5.117 -11.970 1.00 97.06 109 ILE A C 1
ATOM 798 O O . ILE A 1 109 ? 5.881 4.866 -11.241 1.00 97.06 109 ILE A O 1
ATOM 802 N N . ALA A 1 110 ? 7.588 6.213 -11.819 1.00 95.88 110 ALA A N 1
ATOM 803 C CA . ALA A 1 110 ? 7.391 7.172 -10.736 1.00 95.88 110 ALA A CA 1
ATOM 804 C C . ALA A 1 110 ? 5.976 7.776 -10.752 1.00 95.88 110 ALA A C 1
ATOM 806 O O . ALA A 1 110 ? 5.321 7.831 -9.711 1.00 95.88 110 ALA A O 1
ATOM 807 N N . ARG A 1 111 ? 5.459 8.154 -11.932 1.00 97.69 111 ARG A N 1
ATOM 808 C CA . ARG A 1 111 ? 4.074 8.643 -12.079 1.00 97.69 111 ARG A CA 1
ATOM 809 C C . ARG A 1 111 ? 3.039 7.597 -11.663 1.00 97.69 111 ARG A C 1
ATOM 811 O O . ARG A 1 111 ? 2.086 7.925 -10.963 1.00 97.69 111 ARG A O 1
ATOM 818 N N . ASN A 1 112 ? 3.222 6.340 -12.071 1.00 98.50 112 ASN A N 1
ATOM 819 C CA . ASN A 1 112 ? 2.289 5.269 -11.714 1.00 98.50 112 ASN A CA 1
ATOM 820 C C . ASN A 1 112 ? 2.348 4.928 -10.218 1.00 98.50 112 ASN A C 1
ATOM 822 O O . ASN A 1 112 ? 1.308 4.705 -9.604 1.00 98.50 112 ASN A O 1
ATOM 826 N N . LEU A 1 113 ? 3.536 4.933 -9.607 1.00 98.19 113 LEU A N 1
ATOM 827 C CA . LEU A 1 113 ? 3.675 4.750 -8.162 1.00 98.19 113 LEU A CA 1
ATOM 828 C C . LEU A 1 113 ? 3.032 5.898 -7.379 1.00 98.19 113 LEU A C 1
ATOM 830 O O . LEU A 1 113 ? 2.340 5.627 -6.403 1.00 98.19 113 LEU A O 1
ATOM 834 N N . ALA A 1 114 ? 3.170 7.145 -7.835 1.00 97.75 114 ALA A N 1
ATOM 835 C CA . ALA A 1 114 ? 2.483 8.284 -7.228 1.00 97.75 114 ALA A CA 1
ATOM 836 C C . ALA A 1 114 ? 0.951 8.128 -7.285 1.00 97.75 114 ALA A C 1
ATOM 838 O O . ALA A 1 114 ? 0.282 8.286 -6.266 1.00 97.75 114 ALA A O 1
ATOM 839 N N . ALA A 1 115 ? 0.399 7.719 -8.433 1.00 98.38 115 ALA A N 1
ATOM 840 C CA . ALA A 1 115 ? -1.037 7.456 -8.570 1.00 98.38 115 ALA A CA 1
ATOM 841 C C . ALA A 1 115 ? -1.518 6.303 -7.663 1.00 98.38 115 ALA A C 1
ATOM 843 O O . ALA A 1 115 ? -2.600 6.362 -7.075 1.00 98.38 115 ALA A O 1
ATOM 844 N N . LEU A 1 116 ? -0.712 5.246 -7.514 1.00 98.69 116 LEU A N 1
ATOM 845 C CA . LEU A 1 116 ? -1.007 4.150 -6.588 1.00 98.69 116 LEU A CA 1
ATOM 846 C C . LEU A 1 116 ? -0.933 4.593 -5.120 1.00 98.69 116 LEU A C 1
ATOM 848 O O . LEU A 1 116 ? -1.746 4.134 -4.315 1.00 98.69 116 LEU A O 1
ATOM 852 N N . GLN A 1 117 ? 0.010 5.472 -4.772 1.00 98.50 117 GLN A N 1
ATOM 853 C CA . GLN A 1 117 ? 0.128 6.035 -3.430 1.00 98.50 117 GLN A CA 1
ATOM 854 C C . GLN A 1 117 ? -1.102 6.879 -3.090 1.00 98.50 117 GLN A C 1
ATOM 856 O O . GLN A 1 117 ? -1.719 6.659 -2.050 1.00 98.50 117 GLN A O 1
ATOM 861 N N . GLU A 1 118 ? -1.504 7.776 -3.990 1.00 98.44 118 GLU A N 1
ATOM 862 C CA . GLU A 1 118 ? -2.701 8.603 -3.823 1.00 98.44 118 GLU A CA 1
ATOM 863 C C . GLU A 1 118 ? -3.947 7.728 -3.623 1.00 98.44 118 GLU A C 1
ATOM 865 O O . GLU A 1 118 ? -4.723 7.920 -2.685 1.00 98.44 118 GLU A O 1
ATOM 870 N N . ARG A 1 119 ? -4.104 6.681 -4.443 1.00 98.62 119 ARG A N 1
ATOM 871 C CA . ARG A 1 119 ? -5.202 5.720 -4.294 1.00 98.62 119 ARG A CA 1
ATOM 872 C C . ARG A 1 119 ? -5.162 4.985 -2.951 1.00 98.62 119 ARG A C 1
ATOM 874 O O . ARG A 1 119 ? -6.214 4.695 -2.380 1.00 98.62 119 ARG A O 1
ATOM 881 N N . ALA A 1 120 ? -3.974 4.670 -2.437 1.00 98.69 120 ALA A N 1
ATOM 882 C CA . ALA A 1 120 ? -3.825 4.064 -1.118 1.00 98.69 120 ALA A CA 1
ATOM 883 C C . ALA A 1 120 ? -4.239 5.035 -0.003 1.00 98.69 120 ALA A C 1
ATOM 885 O O . ALA A 1 120 ? -4.948 4.630 0.914 1.00 98.69 120 ALA A O 1
ATOM 886 N N . GLU A 1 121 ? -3.857 6.307 -0.097 1.00 98.56 121 GLU A N 1
ATOM 887 C CA . GLU A 1 121 ? -4.229 7.350 0.867 1.00 98.56 121 GLU A CA 1
ATOM 888 C C . GLU A 1 121 ? -5.744 7.597 0.875 1.00 98.56 121 GLU A C 1
ATOM 890 O O . GLU A 1 121 ? -6.361 7.634 1.942 1.00 98.56 121 GLU A O 1
ATOM 895 N N . GLN A 1 122 ? -6.375 7.647 -0.302 1.00 98.56 122 GLN A N 1
ATOM 896 C CA . GLN A 1 122 ? -7.836 7.679 -0.433 1.00 98.56 122 GLN A CA 1
ATOM 897 C C . GLN A 1 122 ? -8.486 6.456 0.236 1.00 98.56 122 GLN A C 1
ATOM 899 O O . GLN A 1 122 ? -9.460 6.593 0.979 1.00 98.56 122 GLN A O 1
ATOM 904 N N . GLY A 1 123 ? -7.920 5.262 0.027 1.00 98.44 123 GLY A N 1
ATOM 905 C CA . GLY A 1 123 ? -8.363 4.029 0.680 1.00 98.44 123 GLY A CA 1
ATOM 906 C C . GLY A 1 123 ? -8.238 4.072 2.206 1.00 98.44 123 GLY A C 1
ATOM 907 O O . GLY A 1 123 ? -9.148 3.620 2.902 1.00 98.44 123 GLY A O 1
ATOM 908 N N . CYS A 1 124 ? -7.155 4.648 2.739 1.00 98.38 124 CYS A N 1
ATOM 909 C CA . CYS A 1 124 ? -6.976 4.864 4.178 1.00 98.38 124 CYS A CA 1
ATOM 910 C C . CYS A 1 124 ? -8.058 5.786 4.739 1.00 98.38 124 CYS A C 1
ATOM 912 O O . CYS A 1 124 ? -8.725 5.416 5.703 1.00 98.38 124 CYS A O 1
ATOM 914 N N . ASN A 1 125 ? -8.290 6.933 4.098 1.00 98.19 125 ASN A N 1
ATOM 915 C CA . ASN A 1 125 ? -9.311 7.890 4.523 1.00 98.19 125 ASN A CA 1
ATOM 916 C C . ASN A 1 125 ? -10.711 7.258 4.515 1.00 98.19 125 ASN A C 1
ATOM 918 O O . ASN A 1 125 ? -11.457 7.382 5.485 1.00 98.19 125 ASN A O 1
ATOM 922 N N . ALA A 1 126 ? -11.054 6.521 3.454 1.00 98.19 126 ALA A N 1
ATOM 923 C CA . ALA A 1 126 ? -12.330 5.816 3.357 1.00 98.19 126 ALA A CA 1
ATOM 924 C C . ALA A 1 126 ? -12.473 4.720 4.428 1.00 98.19 126 ALA A C 1
ATOM 926 O O . ALA A 1 126 ? -13.551 4.532 4.993 1.00 98.19 126 ALA A O 1
ATOM 927 N N . PHE A 1 127 ? -11.397 3.989 4.733 1.00 98.12 127 PHE A N 1
ATOM 928 C CA . PHE A 1 127 ? -11.395 3.005 5.813 1.00 98.12 127 PHE A CA 1
ATOM 929 C C . PHE A 1 127 ? -11.603 3.664 7.183 1.00 98.12 127 PHE A C 1
ATOM 931 O O . PHE A 1 127 ? -12.459 3.216 7.944 1.00 98.12 127 PHE A O 1
ATOM 938 N N . GLU A 1 128 ? -10.872 4.738 7.490 1.00 95.94 128 GLU A N 1
ATOM 939 C CA . GLU A 1 128 ? -10.984 5.458 8.764 1.00 95.94 128 GLU A CA 1
ATOM 940 C C . GLU A 1 128 ? -12.371 6.067 8.967 1.00 95.94 128 GLU A C 1
ATOM 942 O O . GLU A 1 128 ? -12.934 5.950 10.058 1.00 95.94 128 GLU A O 1
ATOM 947 N N . GLN A 1 129 ? -12.955 6.645 7.912 1.00 96.69 129 GLN A N 1
ATOM 948 C CA . GLN A 1 129 ? -14.336 7.122 7.930 1.00 96.69 129 GLN A CA 1
ATOM 949 C C . GLN A 1 129 ? -15.279 5.977 8.291 1.00 96.69 129 GLN A C 1
ATOM 951 O O . GLN A 1 129 ? -15.927 6.037 9.331 1.00 96.69 129 GLN A O 1
ATOM 956 N N . ARG A 1 130 ? -15.281 4.876 7.532 1.00 96.69 130 ARG A N 1
ATOM 957 C CA . ARG A 1 130 ? -16.164 3.729 7.809 1.00 96.69 130 ARG A CA 1
ATOM 958 C C . ARG A 1 130 ? -15.965 3.135 9.201 1.00 96.69 130 ARG A C 1
ATOM 960 O O . ARG A 1 130 ? -16.933 2.733 9.844 1.00 96.69 130 ARG A O 1
ATOM 967 N N . LEU A 1 131 ? -14.729 3.114 9.698 1.00 95.25 131 LEU A N 1
ATOM 968 C CA . LEU A 1 131 ? -14.418 2.675 11.056 1.00 95.25 131 LEU A CA 1
ATOM 969 C C . LEU A 1 131 ? -15.048 3.596 12.109 1.00 95.25 131 LEU A C 1
ATOM 971 O O . LEU A 1 131 ? -15.609 3.113 13.096 1.00 95.25 131 LEU A O 1
ATOM 975 N N . ALA A 1 132 ? -14.961 4.913 11.906 1.00 93.62 132 ALA A N 1
ATOM 976 C CA . ALA A 1 132 ? -15.584 5.903 12.773 1.00 93.62 132 ALA A CA 1
ATOM 977 C C . ALA A 1 132 ? -17.112 5.794 12.731 1.00 93.62 132 ALA A C 1
ATOM 979 O O . ALA A 1 132 ? -17.751 5.840 13.782 1.00 93.62 132 ALA A O 1
ATOM 980 N N . GLU A 1 133 ? -17.686 5.592 11.543 1.00 95.50 133 GLU A N 1
ATOM 981 C CA . GLU A 1 133 ? -19.125 5.450 11.341 1.00 95.50 133 GLU A CA 1
ATOM 982 C C . GLU A 1 133 ? -19.691 4.207 12.019 1.00 95.50 133 GLU A C 1
ATOM 984 O O . GLU A 1 133 ? -20.607 4.330 12.828 1.00 95.50 133 GLU A O 1
ATOM 989 N N . ALA A 1 134 ? -19.107 3.036 11.760 1.00 94.19 134 ALA A N 1
ATOM 990 C CA . ALA A 1 134 ? -19.500 1.782 12.402 1.00 94.19 134 ALA A CA 1
ATOM 991 C C . ALA A 1 134 ? -19.226 1.789 13.918 1.00 94.19 134 ALA A C 1
ATOM 993 O O . ALA A 1 134 ? -19.885 1.090 14.684 1.00 94.19 134 ALA A O 1
ATOM 994 N N . GLY A 1 135 ? -18.271 2.608 14.367 1.00 92.25 135 GLY A N 1
ATOM 995 C CA . GLY A 1 135 ? -17.988 2.841 15.779 1.00 92.25 135 GLY A CA 1
ATOM 996 C C . GLY A 1 135 ? -18.927 3.838 16.471 1.00 92.25 135 GLY A C 1
ATOM 997 O O . GLY A 1 135 ? -18.830 3.989 17.698 1.00 92.25 135 GLY A O 1
ATOM 998 N N . ARG A 1 136 ? -19.816 4.536 15.741 1.00 91.88 136 ARG A N 1
ATOM 999 C CA . ARG A 1 136 ? -20.783 5.473 16.338 1.00 91.88 136 ARG A CA 1
ATOM 1000 C C . ARG A 1 136 ? -21.735 4.695 17.250 1.00 91.88 136 ARG A C 1
ATOM 1002 O O . ARG A 1 136 ? -22.371 3.737 16.839 1.00 91.88 136 ARG A O 1
ATOM 1009 N N . GLY A 1 137 ? -21.803 5.094 18.518 1.00 88.94 137 GLY A N 1
ATOM 1010 C CA . GLY A 1 137 ? -22.628 4.430 19.537 1.00 88.94 137 GLY A CA 1
ATOM 1011 C C . GLY A 1 137 ? -21.920 3.332 20.337 1.00 88.94 137 GLY A C 1
ATOM 1012 O O . GLY A 1 137 ? -22.417 2.948 21.393 1.00 88.94 137 GLY A O 1
ATOM 1013 N N . LEU A 1 138 ? -20.728 2.879 19.927 1.00 92.06 138 LEU A N 1
ATOM 1014 C CA . LEU A 1 138 ? -19.953 1.934 20.733 1.00 92.06 138 LEU A CA 1
ATOM 1015 C C . LEU A 1 138 ? -19.253 2.637 21.911 1.00 92.06 138 LEU A C 1
ATOM 1017 O O . LEU A 1 138 ? -18.662 3.717 21.730 1.00 92.06 138 LEU A O 1
ATOM 1021 N N . PRO A 1 139 ? -19.235 2.016 23.110 1.00 92.19 139 PRO A N 1
ATOM 1022 C CA . PRO A 1 139 ? -18.471 2.532 24.237 1.00 92.19 139 PRO A CA 1
ATOM 1023 C C . PRO A 1 139 ? -16.976 2.544 23.904 1.00 92.19 139 PRO A C 1
ATOM 1025 O O . PRO A 1 139 ?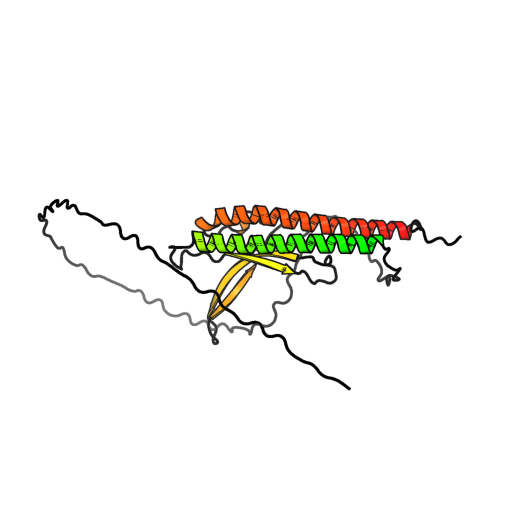 -16.479 1.716 23.138 1.00 92.19 139 PRO A O 1
ATOM 1028 N N . ARG A 1 140 ? -16.221 3.465 24.517 1.00 85.75 140 ARG A N 1
ATOM 1029 C CA . ARG A 1 140 ? -14.778 3.638 24.251 1.00 85.75 140 ARG A CA 1
ATOM 1030 C C . ARG A 1 140 ? -13.955 2.350 24.406 1.00 85.75 140 ARG A C 1
ATOM 1032 O O . ARG A 1 140 ? -12.983 2.183 23.682 1.00 85.75 140 ARG A O 1
ATOM 1039 N N . SER A 1 141 ? -14.341 1.442 25.302 1.00 86.94 141 SER A N 1
ATOM 1040 C CA . SER A 1 141 ? -13.684 0.139 25.506 1.00 86.94 141 SER A CA 1
ATOM 1041 C C . SER A 1 141 ? -13.879 -0.845 24.341 1.00 86.94 141 SER A C 1
ATOM 1043 O O . SER A 1 141 ? -13.018 -1.696 24.098 1.00 86.94 141 SER A O 1
ATOM 1045 N N . ALA A 1 142 ? -14.993 -0.718 23.615 1.00 86.44 142 ALA A N 1
ATOM 1046 C CA . ALA A 1 142 ? -15.346 -1.540 22.459 1.00 86.44 142 ALA A CA 1
ATOM 1047 C C . ALA A 1 142 ? -14.868 -0.940 21.127 1.00 86.44 142 ALA A C 1
ATOM 1049 O O . ALA A 1 142 ? -14.809 -1.651 20.119 1.00 86.44 142 ALA A O 1
ATOM 1050 N N . ARG A 1 143 ? -14.480 0.344 21.118 1.00 85.31 143 ARG A N 1
ATOM 1051 C CA . ARG A 1 143 ? -13.798 0.956 19.973 1.00 85.31 143 ARG A CA 1
ATOM 1052 C C . ARG A 1 143 ? -12.463 0.252 19.771 1.00 85.31 143 ARG A C 1
ATOM 1054 O O . ARG A 1 143 ? -11.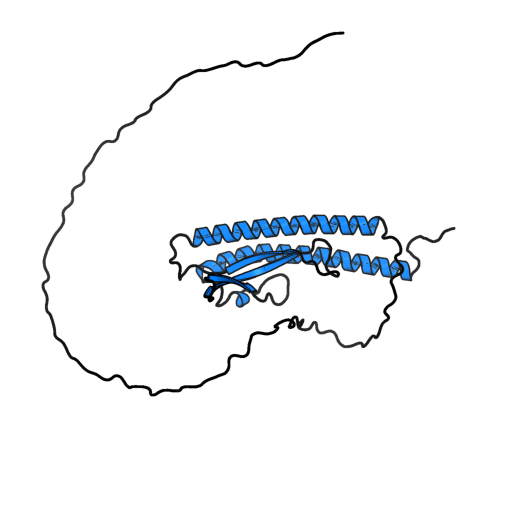652 0.147 20.694 1.00 85.31 143 ARG A O 1
ATOM 1061 N N . GLY A 1 144 ? -12.249 -0.283 18.576 1.00 81.62 144 GLY A N 1
ATOM 1062 C CA . GLY A 1 144 ? -10.958 -0.861 18.253 1.00 81.62 144 GLY A CA 1
ATOM 1063 C C . GLY A 1 144 ? -9.926 0.210 17.932 1.00 81.62 144 GLY A C 1
ATOM 1064 O O . GLY A 1 144 ? -10.239 1.394 17.827 1.00 81.62 144 GLY A O 1
ATOM 1065 N N . ARG A 1 145 ? -8.675 -0.226 17.819 1.00 89.75 145 ARG A N 1
ATOM 1066 C CA . ARG A 1 145 ? -7.506 0.660 17.739 1.00 89.75 145 ARG A CA 1
ATOM 1067 C C . ARG A 1 145 ? -6.664 0.403 16.497 1.00 89.75 145 ARG A C 1
ATOM 1069 O O . ARG A 1 145 ? -5.473 0.672 16.507 1.00 89.75 145 ARG A O 1
ATOM 1076 N N . ILE A 1 146 ? -7.259 -0.187 15.471 1.00 95.38 146 ILE A N 1
ATOM 1077 C CA . ILE A 1 146 ? -6.572 -0.532 14.232 1.00 95.38 146 ILE A CA 1
ATOM 1078 C C . ILE A 1 146 ? -6.648 0.634 13.242 1.00 95.38 146 ILE A C 1
ATOM 1080 O O . ILE A 1 146 ? -7.665 1.321 13.181 1.00 95.38 146 ILE A O 1
ATOM 1084 N N . GLY A 1 147 ? -5.581 0.844 12.481 1.00 96.00 147 GLY A N 1
ATOM 1085 C CA . GLY A 1 147 ? -5.495 1.843 11.421 1.00 96.00 147 GLY A CA 1
ATOM 1086 C C . GLY A 1 147 ? -4.555 1.397 10.307 1.00 96.00 147 GLY A C 1
ATOM 1087 O O . GLY A 1 147 ? -3.917 0.345 10.401 1.00 96.00 147 GLY A O 1
ATOM 1088 N N . VAL A 1 148 ? -4.458 2.218 9.264 1.00 97.69 148 VAL A N 1
ATOM 1089 C CA . VAL A 1 148 ? -3.576 1.990 8.114 1.00 97.69 148 VAL A CA 1
ATOM 1090 C C . VAL A 1 148 ? -2.738 3.235 7.881 1.00 97.69 148 VAL A C 1
ATOM 1092 O O . VAL A 1 148 ? -3.197 4.351 8.103 1.00 97.69 148 VAL A O 1
ATOM 1095 N N . ARG A 1 149 ? -1.492 3.050 7.453 1.00 96.31 149 ARG A N 1
ATOM 1096 C CA . ARG A 1 149 ? -0.588 4.138 7.084 1.00 96.31 149 ARG A CA 1
ATOM 1097 C C . ARG A 1 149 ? 0.014 3.890 5.716 1.00 96.31 149 ARG A C 1
ATOM 1099 O O . ARG A 1 149 ? 0.400 2.767 5.403 1.00 96.31 149 ARG A O 1
ATOM 1106 N N . VAL A 1 150 ? 0.141 4.964 4.948 1.00 97.75 150 VAL A N 1
ATOM 1107 C CA . VAL A 1 150 ? 0.909 4.999 3.702 1.00 97.75 150 VAL A CA 1
ATOM 1108 C C . VAL A 1 150 ? 2.198 5.761 3.977 1.00 97.75 150 VAL A C 1
ATOM 1110 O O . VAL A 1 150 ? 2.164 6.831 4.587 1.00 97.75 150 VAL A O 1
ATOM 1113 N N . ARG A 1 151 ? 3.350 5.193 3.612 1.00 95.69 151 ARG A N 1
ATOM 1114 C CA . ARG A 1 151 ? 4.659 5.800 3.886 1.00 95.69 151 ARG A CA 1
ATOM 1115 C C . ARG A 1 151 ? 5.563 5.759 2.661 1.00 95.69 151 ARG A C 1
ATOM 1117 O O . ARG A 1 151 ? 5.789 4.673 2.137 1.00 95.69 151 ARG A O 1
ATOM 1124 N N . PRO A 1 152 ? 6.169 6.885 2.257 1.00 94.88 152 PRO A N 1
ATOM 1125 C CA . PRO A 1 152 ? 7.218 6.873 1.245 1.00 94.88 152 PRO A CA 1
ATOM 1126 C C . PRO A 1 152 ? 8.417 6.029 1.693 1.00 94.88 152 PRO A C 1
ATOM 1128 O O . PRO A 1 152 ? 8.867 6.128 2.839 1.00 94.88 152 PRO A O 1
ATOM 1131 N N . GLN A 1 153 ? 8.971 5.239 0.779 1.00 93.31 153 GLN A N 1
ATOM 1132 C CA . GLN A 1 153 ? 10.206 4.489 0.977 1.00 93.31 153 GLN A CA 1
ATOM 1133 C C . GLN A 1 153 ? 11.379 5.292 0.417 1.00 93.31 153 GLN A C 1
ATOM 1135 O O . GLN A 1 153 ? 11.478 5.520 -0.782 1.00 93.31 153 GLN A O 1
ATOM 1140 N N . ARG A 1 154 ? 12.274 5.728 1.308 1.00 86.88 154 ARG A N 1
ATOM 1141 C CA . ARG A 1 154 ? 13.402 6.620 0.976 1.00 86.88 154 ARG A CA 1
ATOM 1142 C C . ARG A 1 154 ? 14.767 5.931 0.991 1.00 86.88 154 ARG A C 1
ATOM 1144 O O . ARG A 1 154 ? 15.787 6.604 1.033 1.00 86.88 154 ARG A O 1
ATOM 1151 N N . ALA A 1 155 ? 14.805 4.602 1.029 1.00 86.38 155 ALA A N 1
ATOM 1152 C CA . ALA A 1 155 ? 16.076 3.889 0.963 1.00 86.38 155 ALA A CA 1
ATOM 1153 C C . ALA A 1 155 ? 16.728 4.122 -0.409 1.00 86.38 155 ALA A C 1
ATOM 1155 O O . ALA A 1 155 ? 16.030 4.063 -1.415 1.00 86.38 155 ALA A O 1
ATOM 1156 N N . ASN A 1 156 ? 18.052 4.303 -0.465 1.00 76.00 156 ASN A N 1
ATOM 1157 C CA . ASN A 1 156 ? 18.776 4.557 -1.725 1.00 76.00 156 ASN A CA 1
ATOM 1158 C C . ASN A 1 156 ? 18.531 3.483 -2.798 1.00 76.00 156 ASN A C 1
ATOM 1160 O O . ASN A 1 156 ? 18.569 3.764 -3.988 1.00 76.00 156 ASN A O 1
ATOM 1164 N N . ARG A 1 157 ? 18.260 2.243 -2.375 1.00 78.50 157 ARG A N 1
ATOM 1165 C CA . ARG A 1 157 ? 17.975 1.111 -3.270 1.00 78.50 157 ARG A CA 1
ATOM 1166 C C . ARG A 1 157 ? 16.497 0.987 -3.660 1.00 78.50 157 ARG A C 1
ATOM 1168 O O . ARG A 1 157 ? 16.161 0.131 -4.475 1.00 78.50 157 ARG A O 1
ATOM 1175 N N . ALA A 1 158 ? 15.606 1.780 -3.064 1.00 83.75 158 ALA A N 1
ATOM 1176 C CA . ALA A 1 158 ? 14.186 1.733 -3.381 1.00 83.75 158 ALA A CA 1
ATOM 1177 C C . ALA A 1 158 ? 13.926 2.312 -4.777 1.00 83.75 158 ALA A C 1
ATOM 1179 O O . ALA A 1 158 ? 14.631 3.202 -5.251 1.00 83.75 158 ALA A O 1
ATOM 1180 N N . THR A 1 159 ? 12.890 1.807 -5.441 1.00 87.75 159 THR A N 1
ATOM 1181 C CA . THR A 1 159 ? 12.397 2.422 -6.675 1.00 87.75 159 THR A CA 1
ATOM 1182 C C . THR A 1 159 ? 11.949 3.858 -6.375 1.00 87.75 159 THR A C 1
ATOM 1184 O O . THR A 1 159 ? 11.239 4.061 -5.389 1.00 87.75 159 THR A O 1
ATOM 1187 N N . PRO A 1 160 ? 12.336 4.861 -7.183 1.00 88.12 160 PRO A N 1
ATOM 1188 C CA . PRO A 1 160 ? 11.854 6.228 -7.008 1.00 88.12 160 PRO A CA 1
ATOM 1189 C C . PRO A 1 160 ? 10.323 6.282 -6.929 1.00 88.12 160 PRO A C 1
ATOM 1191 O O . PRO A 1 160 ? 9.632 5.678 -7.746 1.00 88.12 160 PRO A O 1
ATOM 1194 N N . GLY A 1 161 ? 9.790 6.969 -5.916 1.00 91.44 161 GLY A N 1
ATOM 1195 C CA . GLY A 1 161 ? 8.345 7.022 -5.657 1.00 91.44 161 GLY A CA 1
ATOM 1196 C C . GLY A 1 161 ? 7.761 5.778 -4.973 1.00 91.44 161 GLY A C 1
ATOM 1197 O O . GLY A 1 161 ? 6.549 5.703 -4.794 1.00 91.44 161 GLY A O 1
ATOM 1198 N N . ALA A 1 162 ? 8.580 4.800 -4.570 1.00 95.31 162 ALA A N 1
ATOM 1199 C CA . ALA A 1 162 ? 8.103 3.646 -3.815 1.00 95.31 162 ALA A CA 1
ATOM 1200 C C . ALA A 1 162 ? 7.502 4.059 -2.465 1.00 95.31 162 ALA A C 1
ATOM 1202 O O . ALA A 1 162 ? 7.944 5.007 -1.812 1.00 95.31 162 ALA A O 1
ATOM 1203 N N . PHE A 1 163 ? 6.516 3.289 -2.015 1.00 97.56 163 PHE A N 1
ATOM 1204 C CA . PHE A 1 163 ? 5.826 3.496 -0.749 1.00 97.56 163 PHE A CA 1
ATOM 1205 C C . PHE A 1 163 ? 5.408 2.153 -0.134 1.00 97.56 163 PHE A C 1
ATOM 1207 O O . PHE A 1 163 ? 5.337 1.128 -0.814 1.00 97.56 163 PHE A O 1
ATOM 1214 N N . SER A 1 164 ? 5.128 2.148 1.167 1.00 96.38 164 SER A N 1
ATOM 1215 C CA . SER A 1 164 ? 4.546 1.019 1.891 1.00 96.38 164 SER A CA 1
ATOM 1216 C C . SER A 1 164 ? 3.138 1.346 2.383 1.00 96.38 164 SER A C 1
ATOM 1218 O O . SER A 1 164 ? 2.831 2.488 2.717 1.00 96.38 164 SER A O 1
ATOM 1220 N N . ILE A 1 165 ? 2.284 0.317 2.437 1.00 98.19 165 ILE A N 1
ATOM 1221 C CA . ILE A 1 165 ? 0.968 0.358 3.088 1.00 98.19 165 ILE A CA 1
ATOM 1222 C C . ILE A 1 165 ? 1.013 -0.588 4.285 1.00 98.19 165 ILE A C 1
ATOM 1224 O O . ILE A 1 165 ? 1.122 -1.810 4.116 1.00 98.19 165 ILE A O 1
ATOM 1228 N N . GLU A 1 166 ? 0.920 -0.027 5.483 1.00 97.62 166 GLU A N 1
ATOM 1229 C CA . GLU A 1 166 ? 1.181 -0.707 6.749 1.00 97.62 166 GLU A CA 1
ATOM 1230 C C . GLU A 1 166 ? -0.048 -0.667 7.652 1.00 97.62 166 GLU A C 1
ATOM 1232 O O . GLU A 1 166 ? -0.619 0.396 7.893 1.00 97.62 166 GLU A O 1
ATOM 1237 N N . TRP A 1 167 ? -0.436 -1.826 8.187 1.00 98.06 167 TRP A N 1
ATOM 1238 C CA . TRP A 1 167 ? -1.435 -1.883 9.248 1.00 98.06 167 TRP A CA 1
ATOM 1239 C C . TRP A 1 167 ? -0.783 -1.589 10.593 1.00 98.06 167 TRP A C 1
ATOM 1241 O O . TRP A 1 167 ? 0.294 -2.104 10.905 1.00 98.06 167 TRP A O 1
ATOM 1251 N N . VAL A 1 168 ? -1.460 -0.788 11.408 1.00 96.69 168 VAL A N 1
ATOM 1252 C CA . VAL A 1 168 ? -0.975 -0.370 12.723 1.00 96.69 168 VAL A CA 1
ATOM 1253 C C . VAL A 1 168 ? -2.048 -0.533 13.785 1.00 96.69 168 VAL A C 1
ATOM 1255 O O . VAL A 1 168 ? -3.246 -0.473 13.510 1.00 96.69 168 VAL A O 1
ATOM 1258 N N . THR A 1 169 ? -1.606 -0.696 15.025 1.00 94.75 169 THR A N 1
ATOM 1259 C CA . THR A 1 169 ? -2.446 -0.568 16.210 1.00 94.75 169 THR A CA 1
ATOM 1260 C C . THR A 1 169 ? -2.021 0.632 17.024 1.00 94.75 169 THR A C 1
ATOM 1262 O O . THR A 1 169 ? -0.832 0.844 17.242 1.00 94.75 169 THR A O 1
ATOM 1265 N N . TYR A 1 170 ? -2.986 1.379 17.533 1.00 90.19 170 TYR A N 1
ATOM 1266 C CA . TYR A 1 170 ? -2.742 2.524 18.390 1.00 90.19 170 TYR A CA 1
ATOM 1267 C C . TYR A 1 170 ? -2.844 2.130 19.861 1.00 90.19 170 TYR A C 1
ATOM 1269 O O . TYR A 1 170 ? -3.770 1.431 20.283 1.00 90.19 170 TYR A O 1
ATOM 1277 N N . ARG A 1 171 ? -1.916 2.619 20.680 1.00 86.94 171 ARG A N 1
ATOM 1278 C CA . ARG A 1 171 ? -1.997 2.516 22.138 1.00 86.94 171 ARG A CA 1
ATOM 1279 C C . ARG A 1 171 ? -1.615 3.828 22.795 1.00 86.94 171 ARG A C 1
ATOM 1281 O O . ARG A 1 171 ? -0.795 4.583 22.282 1.00 86.94 171 ARG A O 1
ATOM 1288 N N . HIS A 1 172 ? -2.228 4.086 23.941 1.00 86.12 172 HIS A N 1
ATOM 1289 C CA . HIS A 1 172 ? -1.907 5.244 24.761 1.00 86.12 172 HIS A CA 1
ATOM 1290 C C . HIS A 1 172 ? -0.932 4.794 25.838 1.00 86.12 172 HIS A C 1
ATOM 1292 O O . HIS A 1 172 ? -1.151 3.765 26.481 1.00 86.12 172 HIS A O 1
ATOM 1298 N N . VAL A 1 173 ? 0.128 5.563 26.031 1.00 85.19 173 VAL A N 1
ATOM 1299 C CA . VAL A 1 173 ? 1.101 5.344 27.094 1.00 85.19 173 VAL A CA 1
ATOM 1300 C C . VAL A 1 173 ? 1.098 6.563 27.994 1.00 85.19 173 VAL A C 1
ATOM 1302 O O . VAL A 1 173 ? 1.263 7.687 27.527 1.00 85.19 173 VAL A O 1
ATOM 1305 N N . HIS A 1 174 ? 0.899 6.336 29.288 1.00 88.00 174 HIS A N 1
ATOM 1306 C CA . HIS A 1 174 ? 1.062 7.375 30.293 1.00 88.00 174 HIS A CA 1
ATOM 1307 C C . HIS A 1 174 ? 2.550 7.508 30.614 1.00 88.00 174 HIS A C 1
ATOM 1309 O O . HIS A 1 174 ? 3.196 6.541 31.011 1.00 88.00 174 HIS A O 1
ATOM 1315 N N . THR A 1 175 ? 3.087 8.703 30.411 1.00 89.19 175 THR A N 1
ATOM 1316 C CA . THR A 1 175 ? 4.467 9.076 30.733 1.00 89.19 175 THR A CA 1
ATOM 1317 C C . THR A 1 175 ? 4.453 10.194 31.775 1.00 89.19 175 THR A C 1
ATOM 1319 O O . THR A 1 175 ? 3.415 10.823 31.989 1.00 89.19 175 THR A O 1
ATOM 1322 N N . ALA A 1 176 ? 5.599 10.486 32.397 1.00 88.19 176 ALA A N 1
ATOM 1323 C CA . ALA A 1 176 ? 5.724 11.609 33.334 1.00 88.19 176 ALA A CA 1
ATOM 1324 C C . ALA A 1 176 ? 5.356 12.969 32.698 1.00 88.19 176 ALA A C 1
ATOM 1326 O O . ALA A 1 176 ? 4.905 13.868 33.397 1.00 88.19 176 ALA A O 1
ATOM 1327 N N . ALA A 1 177 ? 5.496 13.096 31.373 1.00 87.12 177 ALA A N 1
ATOM 1328 C CA . ALA A 1 177 ? 5.157 14.294 30.604 1.00 87.12 177 ALA A CA 1
ATOM 1329 C C . ALA A 1 177 ? 3.709 14.305 30.063 1.00 87.12 177 ALA A C 1
ATOM 1331 O O . ALA A 1 177 ? 3.326 15.237 29.361 1.00 87.12 177 ALA A O 1
ATOM 1332 N N . GLY A 1 178 ? 2.899 13.279 30.359 1.00 90.44 178 GLY A N 1
ATOM 1333 C CA . GLY A 1 178 ? 1.516 13.157 29.886 1.00 90.44 178 GLY A CA 1
ATOM 1334 C C . GLY A 1 178 ? 1.255 11.915 29.029 1.00 90.44 178 GLY A C 1
ATOM 1335 O O . GLY A 1 178 ? 2.004 10.936 29.059 1.00 90.44 178 GLY A O 1
ATOM 1336 N N . VAL A 1 179 ? 0.143 11.926 28.289 1.00 86.56 179 VAL A N 1
ATOM 1337 C CA . VAL A 1 179 ? -0.301 10.791 27.462 1.00 86.56 179 VAL A CA 1
ATOM 1338 C C . VAL A 1 179 ? 0.317 10.867 26.067 1.00 86.56 179 VAL A C 1
ATOM 1340 O O . VAL A 1 179 ? 0.075 11.820 25.333 1.00 86.56 179 VAL A O 1
ATOM 1343 N N . VAL A 1 180 ? 1.059 9.828 25.682 1.00 87.88 180 VAL A N 1
ATOM 1344 C CA . VAL A 1 180 ? 1.661 9.673 24.352 1.00 87.88 180 VAL A CA 1
ATOM 1345 C C . VAL A 1 180 ? 0.893 8.627 23.549 1.00 87.88 180 VAL A C 1
ATOM 1347 O O . VAL A 1 180 ? 0.542 7.562 24.061 1.00 87.88 180 VAL A O 1
ATOM 1350 N N . TYR A 1 181 ? 0.656 8.916 22.272 1.00 83.50 181 TYR A N 1
ATOM 1351 C CA . TYR A 1 181 ? 0.039 7.992 21.325 1.00 83.50 181 TYR A CA 1
ATOM 1352 C C . TYR A 1 181 ? 1.130 7.253 20.553 1.00 83.50 181 TYR A C 1
ATOM 1354 O O . TYR A 1 181 ? 1.876 7.861 19.788 1.00 83.50 181 TYR A O 1
ATOM 1362 N N . LEU A 1 182 ? 1.222 5.939 20.749 1.00 88.50 182 LEU A N 1
ATOM 1363 C CA . LEU A 1 182 ? 2.161 5.081 20.032 1.00 88.50 182 LEU A CA 1
ATOM 1364 C C . LEU A 1 182 ? 1.426 4.216 19.014 1.00 88.50 182 LEU A C 1
ATOM 1366 O O . LEU A 1 182 ? 0.280 3.816 19.225 1.00 88.50 182 LEU A O 1
ATOM 1370 N N . SER A 1 183 ? 2.108 3.948 17.904 1.00 92.25 183 SER A N 1
ATOM 1371 C CA . SER A 1 183 ? 1.649 3.042 16.852 1.00 92.25 183 SER A CA 1
ATOM 1372 C C . SER A 1 183 ? 2.558 1.819 16.837 1.00 92.25 183 SER A C 1
ATOM 1374 O O . SER A 1 183 ? 3.767 1.970 16.672 1.00 92.25 183 SER A O 1
ATOM 1376 N N . ASP A 1 184 ? 1.984 0.632 16.989 1.00 93.38 184 ASP A N 1
ATOM 1377 C CA . ASP A 1 184 ? 2.692 -0.634 16.823 1.00 93.38 184 ASP A CA 1
ATOM 1378 C C . ASP A 1 184 ? 2.315 -1.233 15.459 1.00 93.38 184 ASP A C 1
ATOM 1380 O O . ASP A 1 184 ? 1.142 -1.273 15.087 1.00 93.38 184 ASP A O 1
ATOM 1384 N N . TYR A 1 185 ? 3.309 -1.667 14.688 1.00 94.19 185 TYR A N 1
ATOM 1385 C CA . TYR A 1 185 ? 3.106 -2.173 13.330 1.00 94.19 185 TYR A CA 1
ATOM 1386 C C . TYR A 1 185 ? 2.729 -3.654 13.343 1.00 94.19 185 TYR A C 1
ATOM 1388 O O . TYR A 1 185 ? 3.376 -4.467 14.009 1.00 94.19 185 TYR A O 1
ATOM 1396 N N . ILE A 1 186 ? 1.714 -4.019 12.562 1.00 95.12 186 ILE A N 1
ATOM 1397 C CA . ILE A 1 186 ? 1.330 -5.416 12.364 1.00 95.12 186 ILE A CA 1
ATOM 1398 C C . ILE A 1 186 ? 2.296 -6.039 11.352 1.00 95.12 186 ILE A C 1
ATOM 1400 O O . ILE A 1 186 ? 2.632 -5.442 10.330 1.00 95.12 186 ILE A O 1
ATOM 1404 N N . ARG A 1 187 ? 2.764 -7.260 11.621 1.00 91.88 187 ARG A N 1
ATOM 1405 C CA . ARG A 1 187 ? 3.617 -7.991 10.677 1.00 91.88 187 ARG A CA 1
ATOM 1406 C C . ARG A 1 187 ? 2.768 -8.512 9.516 1.00 91.88 187 ARG A C 1
ATOM 1408 O O . ARG A 1 187 ? 1.813 -9.251 9.739 1.00 91.88 187 ARG A O 1
ATOM 1415 N N . LYS A 1 188 ? 3.145 -8.149 8.285 1.00 91.38 188 LYS A N 1
ATOM 1416 C CA . LYS A 1 188 ? 2.467 -8.599 7.057 1.00 91.38 188 LYS A CA 1
ATOM 1417 C C . LYS A 1 188 ? 2.613 -10.097 6.806 1.00 91.38 188 LYS A C 1
ATOM 1419 O O . LYS A 1 188 ? 1.641 -10.736 6.434 1.00 91.38 188 LYS A O 1
ATOM 1424 N N . GLY A 1 189 ? 3.812 -10.640 7.002 1.00 89.69 189 GLY A N 1
ATOM 1425 C CA . GLY A 1 189 ? 4.170 -11.936 6.424 1.00 89.69 189 GLY A CA 1
ATOM 1426 C C . GLY A 1 189 ? 4.393 -11.833 4.912 1.00 89.69 189 GLY A C 1
ATOM 1427 O O . GLY A 1 189 ? 4.699 -10.748 4.399 1.00 89.69 189 GLY A O 1
ATOM 1428 N N . ASP A 1 190 ? 4.246 -12.962 4.225 1.00 88.56 190 ASP A N 1
ATOM 1429 C CA . ASP A 1 190 ? 4.554 -13.101 2.801 1.00 88.56 190 ASP A CA 1
ATOM 1430 C C . ASP A 1 190 ? 3.410 -12.651 1.883 1.00 88.56 190 ASP A C 1
ATOM 1432 O O . ASP A 1 190 ? 2.237 -12.633 2.256 1.00 88.56 190 ASP A O 1
ATOM 1436 N N . GLY A 1 191 ? 3.768 -12.309 0.644 1.00 94.00 191 GLY A N 1
ATOM 1437 C CA . GLY A 1 191 ? 2.826 -11.897 -0.393 1.00 94.00 191 GLY A CA 1
ATOM 1438 C C . GLY A 1 191 ? 2.369 -10.439 -0.294 1.00 94.00 191 GLY A C 1
ATOM 1439 O O . GLY A 1 191 ? 2.934 -9.605 0.425 1.00 94.00 191 GLY A O 1
ATOM 1440 N N . ASP A 1 192 ? 1.341 -10.112 -1.076 1.00 97.12 192 ASP A N 1
ATOM 1441 C CA . ASP A 1 192 ? 0.835 -8.742 -1.203 1.00 97.12 192 ASP A CA 1
ATOM 1442 C C . ASP A 1 192 ? -0.250 -8.411 -0.173 1.00 97.12 192 ASP A C 1
ATOM 1444 O O . ASP A 1 192 ? -0.571 -7.237 0.014 1.00 97.12 192 ASP A O 1
ATOM 1448 N N . ARG A 1 193 ? -0.783 -9.419 0.531 1.00 97.12 193 ARG A N 1
ATOM 1449 C CA . ARG A 1 193 ? -1.843 -9.263 1.532 1.00 97.12 193 ARG A CA 1
ATOM 1450 C C . ARG A 1 193 ? -1.416 -9.713 2.920 1.00 97.12 193 ARG A C 1
ATOM 1452 O O . ARG A 1 193 ? -0.719 -10.707 3.065 1.00 97.12 193 ARG A O 1
ATOM 1459 N N . TYR A 1 194 ? -1.917 -9.023 3.938 1.00 96.94 194 TYR A N 1
ATOM 1460 C CA . TYR A 1 194 ? -1.870 -9.500 5.315 1.00 96.94 194 TYR A CA 1
ATOM 1461 C C . TYR A 1 194 ? -2.790 -10.723 5.443 1.00 96.94 194 TYR A C 1
ATOM 1463 O O . TYR A 1 194 ? -3.956 -10.657 5.030 1.00 96.94 194 TYR A O 1
ATOM 1471 N N . PRO A 1 195 ? -2.325 -11.842 6.024 1.00 95.31 195 PRO A N 1
ATOM 1472 C CA . PRO A 1 195 ? -3.187 -12.985 6.258 1.00 95.31 195 PRO A CA 1
ATOM 1473 C C . PRO A 1 195 ? -4.253 -12.614 7.292 1.00 95.31 195 PRO A C 1
ATOM 1475 O O . PRO A 1 195 ? -3.988 -11.867 8.234 1.00 95.31 195 PRO A O 1
ATOM 1478 N N . LYS A 1 196 ? -5.458 -13.188 7.185 1.00 93.94 196 LYS A N 1
ATOM 1479 C CA . LYS A 1 196 ? -6.553 -12.928 8.145 1.00 93.94 196 LYS A CA 1
ATOM 1480 C C . LYS A 1 196 ? -6.142 -13.187 9.602 1.00 93.94 196 LYS A C 1
ATOM 1482 O O . LYS A 1 196 ? -6.642 -12.546 10.526 1.00 93.94 196 LYS A O 1
ATOM 1487 N N . SER A 1 197 ? -5.217 -14.126 9.813 1.00 94.06 197 SER A N 1
ATOM 1488 C CA . SER A 1 197 ? -4.637 -14.437 11.121 1.00 94.06 197 SER A CA 1
ATOM 1489 C C . SER A 1 197 ? -3.845 -13.277 11.729 1.00 94.06 197 SER A C 1
ATOM 1491 O O . SER A 1 197 ? -3.857 -13.158 12.950 1.00 94.06 197 SER A O 1
ATOM 1493 N N . ALA A 1 198 ? -3.240 -12.393 10.925 1.00 95.00 198 ALA A N 1
ATOM 1494 C CA . ALA A 1 198 ? -2.497 -11.228 11.414 1.00 95.00 198 ALA A CA 1
ATOM 1495 C C . ALA A 1 198 ? -3.384 -10.245 12.192 1.00 95.00 198 ALA A C 1
ATOM 1497 O O . ALA A 1 198 ? -2.894 -9.504 13.034 1.00 95.00 198 ALA A O 1
ATOM 1498 N N . PHE A 1 199 ? -4.698 -10.267 11.953 1.00 95.06 199 PHE A N 1
ATOM 1499 C CA . PHE A 1 199 ? -5.667 -9.417 12.647 1.00 95.06 199 PHE A CA 1
ATOM 1500 C C . PHE A 1 199 ? -6.335 -10.110 13.841 1.00 95.06 199 PHE A C 1
ATOM 1502 O O . PHE A 1 199 ? -7.106 -9.484 14.574 1.00 95.06 199 PHE A O 1
ATOM 1509 N N . ARG A 1 200 ? -6.071 -11.404 14.064 1.00 91.62 200 ARG A N 1
ATOM 1510 C CA . ARG A 1 200 ? -6.669 -12.165 15.168 1.00 91.62 200 ARG A CA 1
ATOM 1511 C C . ARG A 1 200 ? -6.138 -11.642 16.505 1.00 91.62 200 ARG A C 1
ATOM 1513 O O . ARG A 1 200 ? -4.937 -11.574 16.714 1.00 91.62 200 ARG A O 1
ATOM 1520 N N . GLY A 1 201 ? -7.048 -11.286 17.411 1.00 89.38 201 GLY A N 1
ATOM 1521 C CA . GLY A 1 201 ? -6.693 -10.719 18.718 1.00 89.38 201 GLY A CA 1
ATOM 1522 C C . GLY A 1 201 ? -6.311 -9.235 18.675 1.00 89.38 201 GLY A C 1
ATOM 1523 O O . GLY A 1 201 ? -6.144 -8.629 19.728 1.00 89.38 201 GLY A O 1
ATOM 1524 N N . ILE A 1 202 ? -6.234 -8.644 17.478 1.00 92.88 202 ILE A N 1
ATOM 1525 C CA . ILE A 1 202 ? -5.951 -7.224 17.267 1.00 92.88 202 ILE A CA 1
ATOM 1526 C C . ILE A 1 202 ? -7.229 -6.480 16.874 1.00 92.88 202 ILE A C 1
ATOM 1528 O O . ILE A 1 202 ? -7.651 -5.546 17.558 1.00 92.88 202 ILE A O 1
ATOM 1532 N N . ALA A 1 203 ? -7.862 -6.904 15.778 1.00 94.19 203 ALA A N 1
ATOM 1533 C CA . ALA A 1 203 ? -9.122 -6.338 15.324 1.00 94.19 203 ALA A CA 1
ATOM 1534 C C . ALA A 1 203 ? -10.280 -6.887 16.167 1.00 94.19 203 ALA A C 1
ATOM 1536 O O . ALA A 1 203 ? -10.347 -8.086 16.456 1.00 94.19 203 ALA A O 1
ATOM 1537 N N . ARG A 1 204 ? -11.214 -6.009 16.546 1.00 94.25 204 ARG A N 1
ATOM 1538 C CA . ARG A 1 204 ? -12.485 -6.424 17.158 1.00 94.25 204 ARG A CA 1
ATOM 1539 C C . ARG A 1 204 ? -13.363 -7.110 16.116 1.00 94.25 204 ARG A C 1
ATOM 1541 O O . ARG A 1 204 ? -13.241 -6.821 14.929 1.00 94.25 204 ARG A O 1
ATOM 1548 N N . ASP A 1 205 ? -14.288 -7.960 16.551 1.00 93.56 205 ASP A N 1
ATOM 1549 C CA . ASP A 1 205 ? -15.096 -8.763 15.622 1.00 93.56 205 ASP A CA 1
ATOM 1550 C C . ASP A 1 205 ? -15.925 -7.911 14.656 1.00 93.56 205 ASP A C 1
ATOM 1552 O O . ASP A 1 205 ? -15.977 -8.221 13.471 1.00 93.56 205 ASP A O 1
ATOM 1556 N N . TRP A 1 206 ? -16.447 -6.770 15.118 1.00 94.25 206 TRP A N 1
ATOM 1557 C CA . TRP A 1 206 ? -17.147 -5.809 14.260 1.00 94.25 206 TRP A CA 1
ATOM 1558 C C . TRP A 1 206 ? -16.230 -5.117 13.232 1.00 94.25 206 TRP A C 1
ATOM 1560 O O . TRP A 1 206 ? -16.700 -4.672 12.191 1.00 94.25 206 TRP A O 1
ATOM 1570 N N . GLN A 1 207 ? -14.919 -5.034 13.494 1.00 96.38 207 GLN A N 1
ATOM 1571 C CA . GLN A 1 207 ? -13.941 -4.412 12.592 1.00 96.38 207 GLN A CA 1
ATOM 1572 C C . GLN A 1 207 ? -13.423 -5.377 11.533 1.00 96.38 207 GLN A C 1
ATOM 1574 O O . GLN A 1 207 ? -13.019 -4.933 10.464 1.00 96.38 207 GLN A O 1
ATOM 1579 N N . ARG A 1 208 ? -13.409 -6.684 11.823 1.00 95.62 208 ARG A N 1
ATOM 1580 C CA . ARG A 1 208 ? -12.905 -7.716 10.906 1.00 95.62 208 ARG A CA 1
ATOM 1581 C C . ARG A 1 208 ? -13.461 -7.586 9.483 1.00 95.62 208 ARG A C 1
ATOM 1583 O O . ARG A 1 208 ? -12.633 -7.555 8.579 1.00 95.62 208 ARG A O 1
ATOM 1590 N N . PRO A 1 209 ? -14.783 -7.455 9.246 1.00 96.12 209 PRO A N 1
ATOM 1591 C CA . PRO A 1 209 ? -15.288 -7.304 7.881 1.00 96.12 209 PRO A CA 1
ATOM 1592 C C . PRO A 1 209 ? -14.748 -6.045 7.183 1.00 96.12 209 PRO A C 1
ATOM 1594 O O . PRO A 1 209 ? -14.332 -6.125 6.032 1.00 96.12 209 PRO A O 1
ATOM 1597 N N . LEU A 1 210 ? -14.656 -4.912 7.890 1.00 97.50 210 LEU A N 1
ATOM 1598 C CA . LEU A 1 210 ? -14.111 -3.661 7.341 1.00 97.50 210 LEU A CA 1
ATOM 1599 C C . LEU A 1 210 ? -12.620 -3.785 6.998 1.00 97.50 210 LEU A C 1
ATOM 1601 O O . LEU A 1 210 ? -12.167 -3.284 5.972 1.00 97.50 210 LEU A O 1
ATOM 1605 N N . VAL A 1 211 ? -11.856 -4.461 7.862 1.00 97.94 211 VAL A N 1
ATOM 1606 C CA . VAL A 1 211 ? -10.429 -4.736 7.653 1.00 97.94 211 VAL A CA 1
ATOM 1607 C C . VAL A 1 211 ? -10.231 -5.649 6.449 1.00 97.94 211 VAL A C 1
ATOM 1609 O O . VAL A 1 211 ? -9.373 -5.375 5.618 1.00 97.94 211 VAL A O 1
ATOM 1612 N N . GLU A 1 212 ? -11.019 -6.719 6.331 1.00 97.50 212 GLU A N 1
ATOM 1613 C CA . GLU A 1 212 ? -10.911 -7.669 5.221 1.00 97.50 212 GLU A CA 1
ATOM 1614 C C . GLU A 1 212 ? -11.202 -7.017 3.867 1.00 97.50 212 GLU A C 1
ATOM 1616 O O . GLU A 1 212 ? -10.468 -7.262 2.904 1.00 97.50 212 GLU A O 1
ATOM 1621 N N . GLU A 1 213 ? -12.229 -6.170 3.809 1.00 97.69 213 GLU A N 1
ATOM 1622 C CA . GLU A 1 213 ? -12.592 -5.427 2.606 1.00 97.69 213 GLU A CA 1
ATOM 1623 C C . GLU A 1 213 ? -11.510 -4.406 2.226 1.00 97.69 213 GLU A C 1
ATOM 1625 O O . GLU A 1 213 ? -11.037 -4.389 1.088 1.00 97.69 213 GLU A O 1
ATOM 1630 N N . ALA A 1 214 ? -11.045 -3.598 3.185 1.00 98.12 214 ALA A N 1
ATOM 1631 C CA . ALA A 1 214 ? -9.979 -2.630 2.940 1.00 98.12 214 ALA A CA 1
ATOM 1632 C C . ALA A 1 214 ? -8.675 -3.322 2.502 1.00 98.12 214 ALA A C 1
ATOM 1634 O O . ALA A 1 214 ? -8.022 -2.902 1.547 1.00 98.12 214 ALA A O 1
ATOM 1635 N N . GLU A 1 215 ? -8.323 -4.438 3.143 1.00 98.31 215 GLU A N 1
ATOM 1636 C CA . GLU A 1 215 ? -7.129 -5.216 2.816 1.00 98.31 215 GLU A CA 1
ATOM 1637 C C . GLU A 1 215 ? -7.203 -5.885 1.437 1.00 98.31 215 GLU A C 1
ATOM 1639 O O . GLU A 1 215 ? -6.165 -6.152 0.831 1.00 98.31 215 GLU A O 1
ATOM 1644 N N . GLN A 1 216 ? -8.396 -6.149 0.898 1.00 97.62 216 GLN A N 1
ATOM 1645 C CA . GLN A 1 216 ? -8.528 -6.574 -0.496 1.00 97.62 216 GLN A CA 1
ATOM 1646 C C . GLN A 1 216 ? -8.054 -5.471 -1.453 1.00 97.62 216 GLN A C 1
ATOM 1648 O O . GLN A 1 216 ? -7.263 -5.749 -2.357 1.00 97.62 216 GLN A O 1
ATOM 1653 N N . GLY A 1 217 ? -8.473 -4.225 -1.214 1.00 98.12 217 GLY A N 1
ATOM 1654 C CA . GLY A 1 217 ? -8.036 -3.065 -1.992 1.00 98.12 217 GLY A CA 1
ATOM 1655 C C . GLY A 1 217 ? -6.540 -2.789 -1.841 1.00 98.12 217 GLY A C 1
ATOM 1656 O O . GLY A 1 217 ? -5.821 -2.683 -2.835 1.00 98.12 217 GLY A O 1
ATOM 1657 N N . PHE A 1 218 ? -6.037 -2.748 -0.604 1.00 98.62 218 PHE A N 1
ATOM 1658 C CA . PHE A 1 218 ? -4.612 -2.514 -0.355 1.00 98.62 218 PHE A CA 1
ATOM 1659 C C . PHE A 1 218 ? -3.727 -3.627 -0.911 1.00 98.62 218 PHE A C 1
ATOM 1661 O O . PHE A 1 218 ? -2.660 -3.339 -1.448 1.00 98.62 218 PHE A O 1
ATOM 1668 N N . GLY A 1 219 ? -4.174 -4.883 -0.848 1.00 98.19 219 GLY A N 1
ATOM 1669 C CA . GLY A 1 219 ? -3.484 -6.009 -1.469 1.00 98.19 219 GLY A CA 1
ATOM 1670 C C . GLY A 1 219 ? -3.257 -5.822 -2.965 1.00 98.19 219 GLY A C 1
ATOM 1671 O O . GLY A 1 219 ? -2.145 -6.020 -3.448 1.00 98.19 219 GLY A O 1
ATOM 1672 N N . ALA A 1 220 ? -4.290 -5.384 -3.687 1.00 98.50 220 ALA A N 1
ATOM 1673 C CA . ALA A 1 220 ? -4.190 -5.108 -5.118 1.00 98.50 220 ALA A CA 1
ATOM 1674 C C . ALA A 1 220 ? -3.207 -3.962 -5.418 1.00 98.50 220 ALA A C 1
ATOM 1676 O O . ALA A 1 220 ? -2.406 -4.067 -6.345 1.00 98.50 220 ALA A O 1
ATOM 1677 N N . ILE A 1 221 ? -3.210 -2.903 -4.600 1.00 98.56 221 ILE A N 1
ATOM 1678 C CA . ILE A 1 221 ? -2.262 -1.787 -4.744 1.00 98.56 221 ILE A CA 1
ATOM 1679 C C . ILE A 1 221 ? -0.821 -2.259 -4.506 1.00 98.56 221 ILE A C 1
ATOM 1681 O O . ILE A 1 221 ? 0.063 -1.938 -5.300 1.00 98.56 221 ILE A O 1
ATOM 1685 N N . ARG A 1 222 ? -0.572 -3.054 -3.453 1.00 98.31 222 ARG A N 1
ATOM 1686 C CA . ARG A 1 222 ? 0.765 -3.611 -3.177 1.00 98.31 222 ARG A CA 1
ATOM 1687 C C . ARG A 1 222 ? 1.248 -4.505 -4.324 1.00 98.31 222 ARG A C 1
ATOM 1689 O O . ARG A 1 222 ? 2.403 -4.383 -4.725 1.00 98.31 222 ARG A O 1
ATOM 1696 N N . ALA A 1 223 ? 0.369 -5.338 -4.884 1.00 98.31 223 ALA A N 1
ATOM 1697 C CA . ALA A 1 223 ? 0.691 -6.185 -6.032 1.00 98.31 223 ALA A CA 1
ATOM 1698 C C . ALA A 1 223 ? 1.087 -5.359 -7.268 1.00 98.31 223 ALA A C 1
ATOM 1700 O O . ALA A 1 223 ? 2.111 -5.638 -7.890 1.00 98.31 223 ALA A O 1
ATOM 1701 N N . ALA A 1 224 ? 0.328 -4.306 -7.588 1.00 98.44 224 ALA A N 1
ATOM 1702 C CA . ALA A 1 224 ? 0.639 -3.412 -8.704 1.00 98.44 224 ALA A CA 1
ATOM 1703 C C . ALA A 1 224 ? 1.973 -2.671 -8.497 1.00 98.44 224 ALA A C 1
ATOM 1705 O O . ALA A 1 224 ? 2.809 -2.625 -9.399 1.00 98.44 224 ALA A O 1
ATOM 1706 N N . ALA A 1 225 ? 2.223 -2.151 -7.290 1.00 97.88 225 ALA A N 1
ATOM 1707 C CA . ALA A 1 225 ? 3.486 -1.490 -6.962 1.00 97.88 225 ALA A CA 1
ATOM 1708 C C . ALA A 1 225 ? 4.688 -2.447 -7.083 1.00 97.88 225 ALA A C 1
ATOM 1710 O O . ALA A 1 225 ? 5.733 -2.069 -7.617 1.00 97.88 225 ALA A O 1
ATOM 1711 N N . ARG A 1 226 ? 4.534 -3.706 -6.648 1.00 96.44 226 ARG A N 1
ATOM 1712 C CA . ARG A 1 226 ? 5.554 -4.750 -6.818 1.00 96.44 226 ARG A CA 1
ATOM 1713 C C . ARG A 1 226 ? 5.828 -5.042 -8.294 1.00 96.44 226 ARG A C 1
ATOM 1715 O O . ARG A 1 226 ? 6.990 -5.109 -8.678 1.00 96.44 226 ARG A O 1
ATOM 1722 N N . GLN A 1 227 ? 4.792 -5.157 -9.127 1.00 97.75 227 GLN A N 1
ATOM 1723 C CA . GLN A 1 227 ? 4.956 -5.359 -10.572 1.00 97.75 227 GLN A CA 1
ATOM 1724 C C . GLN A 1 227 ? 5.737 -4.212 -11.231 1.00 97.75 227 GLN A C 1
ATOM 1726 O O . GLN A 1 227 ? 6.628 -4.469 -12.036 1.00 97.75 227 GLN A O 1
ATOM 1731 N N . LEU A 1 228 ? 5.472 -2.956 -10.853 1.00 97.25 228 LEU A N 1
ATOM 1732 C CA . LEU A 1 228 ? 6.236 -1.803 -11.348 1.00 97.25 228 LEU A CA 1
ATOM 1733 C C . LEU A 1 228 ? 7.715 -1.868 -10.938 1.00 97.25 228 LEU A C 1
ATOM 1735 O O . LEU A 1 228 ? 8.599 -1.596 -11.752 1.00 97.25 228 LEU A O 1
ATOM 1739 N N . ALA A 1 229 ? 7.999 -2.274 -9.697 1.00 94.69 229 ALA A N 1
ATOM 1740 C CA . ALA A 1 229 ? 9.371 -2.488 -9.248 1.00 94.69 229 ALA A CA 1
ATOM 1741 C C . ALA A 1 229 ? 10.062 -3.619 -10.034 1.00 94.69 229 ALA A C 1
ATOM 1743 O O . ALA A 1 229 ? 11.208 -3.461 -10.448 1.00 94.69 229 ALA A O 1
ATOM 1744 N N . GLU A 1 230 ? 9.360 -4.723 -10.305 1.00 95.94 230 GLU A N 1
ATOM 1745 C CA . GLU A 1 230 ? 9.883 -5.834 -11.110 1.00 95.94 230 GLU A CA 1
ATOM 1746 C C . GLU A 1 230 ? 10.204 -5.414 -12.550 1.00 95.94 230 GLU A C 1
ATOM 1748 O O . GLU A 1 230 ? 11.252 -5.800 -13.070 1.00 95.94 230 GLU A O 1
ATOM 1753 N N . VAL A 1 231 ? 9.351 -4.599 -13.185 1.00 96.12 231 VAL A N 1
ATOM 1754 C CA . VAL A 1 231 ? 9.615 -4.036 -14.523 1.00 96.12 231 VAL A CA 1
ATOM 1755 C C . VAL A 1 231 ? 10.923 -3.249 -14.519 1.00 96.12 231 VAL A C 1
ATOM 1757 O O . VAL A 1 231 ? 11.784 -3.500 -15.363 1.00 96.12 231 VAL A O 1
ATOM 1760 N N . ARG A 1 232 ? 11.119 -2.366 -13.532 1.00 94.12 232 ARG A N 1
ATOM 1761 C CA . ARG A 1 232 ? 12.359 -1.592 -13.383 1.00 94.12 232 ARG A CA 1
ATOM 1762 C C . ARG A 1 232 ? 13.586 -2.485 -13.258 1.00 94.12 232 ARG A C 1
ATOM 1764 O O . ARG A 1 232 ? 14.573 -2.288 -13.962 1.00 94.12 232 ARG A O 1
ATOM 1771 N N . THR A 1 233 ? 13.527 -3.464 -12.355 1.00 93.94 233 THR A N 1
ATOM 1772 C CA . THR A 1 233 ? 14.639 -4.384 -12.096 1.00 93.94 233 THR A CA 1
ATOM 1773 C C . THR A 1 233 ? 14.996 -5.176 -13.348 1.00 93.94 233 THR A C 1
ATOM 1775 O O . THR A 1 233 ? 16.171 -5.262 -13.699 1.00 93.94 233 THR A O 1
ATOM 1778 N N . ARG A 1 234 ? 13.997 -5.719 -14.054 1.00 95.69 234 ARG A N 1
ATOM 1779 C CA . ARG A 1 234 ? 14.218 -6.483 -15.288 1.00 95.69 234 ARG A CA 1
ATOM 1780 C C . ARG A 1 234 ? 14.787 -5.615 -16.402 1.00 95.69 234 ARG A C 1
ATOM 1782 O O . ARG A 1 234 ? 15.715 -6.053 -17.072 1.00 95.69 234 ARG A O 1
ATOM 1789 N N . PHE A 1 235 ? 14.278 -4.395 -16.568 1.00 93.75 235 PHE A N 1
ATOM 1790 C CA . PHE A 1 235 ? 14.798 -3.463 -17.564 1.00 93.75 235 PHE A CA 1
ATOM 1791 C C . PHE A 1 235 ? 16.262 -3.111 -17.292 1.00 93.75 235 PHE A C 1
ATOM 1793 O O . PHE A 1 235 ? 17.093 -3.238 -18.184 1.00 93.75 235 PHE A O 1
ATOM 1800 N N . ARG A 1 236 ? 16.611 -2.751 -16.049 1.00 91.06 236 ARG A N 1
ATOM 1801 C CA . ARG A 1 236 ? 18.001 -2.432 -15.685 1.00 91.06 236 ARG A CA 1
ATOM 1802 C C . ARG A 1 236 ? 18.939 -3.627 -15.866 1.00 91.06 236 ARG A C 1
ATOM 1804 O O . ARG A 1 236 ? 20.044 -3.452 -16.368 1.00 91.06 236 ARG A O 1
ATOM 1811 N N . ALA A 1 237 ? 18.494 -4.834 -15.517 1.00 92.44 237 ALA A N 1
ATOM 1812 C CA . ALA A 1 237 ? 19.268 -6.053 -15.746 1.00 92.44 237 ALA A CA 1
ATOM 1813 C C . ALA A 1 237 ? 19.478 -6.339 -17.244 1.00 92.44 237 ALA A C 1
ATOM 1815 O O . ALA A 1 237 ? 20.574 -6.726 -17.642 1.00 92.44 237 ALA A O 1
ATOM 1816 N N . ALA A 1 238 ? 18.453 -6.133 -18.076 1.00 92.12 238 ALA A N 1
ATOM 1817 C CA . ALA A 1 238 ? 18.564 -6.282 -19.525 1.00 92.12 238 ALA A CA 1
ATOM 1818 C C . ALA A 1 238 ? 19.502 -5.229 -20.130 1.00 92.12 238 ALA A C 1
ATOM 1820 O O . ALA A 1 238 ? 20.392 -5.587 -20.889 1.00 92.12 238 ALA A O 1
ATOM 1821 N N . ALA A 1 239 ? 19.362 -3.961 -19.733 1.00 89.75 239 ALA A N 1
ATOM 1822 C CA . ALA A 1 239 ? 20.242 -2.881 -20.170 1.00 89.75 239 ALA A CA 1
ATOM 1823 C C . ALA A 1 239 ? 21.708 -3.168 -19.810 1.00 89.75 239 ALA A C 1
ATOM 1825 O O . ALA A 1 239 ? 22.573 -3.032 -20.668 1.00 89.75 239 ALA A O 1
ATOM 1826 N N . LYS A 1 240 ? 21.982 -3.645 -18.585 1.00 88.75 240 LYS A N 1
ATOM 1827 C CA . LYS A 1 240 ? 23.330 -4.070 -18.174 1.00 88.75 240 LYS A CA 1
ATOM 1828 C C . LYS A 1 240 ? 23.884 -5.162 -19.095 1.00 88.75 240 LYS A C 1
ATOM 1830 O O . LYS A 1 240 ? 24.983 -5.009 -19.611 1.00 88.75 240 LYS A O 1
ATOM 1835 N N . ARG A 1 241 ? 23.100 -6.214 -19.362 1.00 91.19 241 ARG A N 1
ATOM 1836 C CA . ARG A 1 241 ? 23.506 -7.303 -20.269 1.00 91.19 241 ARG A CA 1
ATOM 1837 C C . ARG A 1 241 ? 23.749 -6.829 -21.699 1.00 91.19 241 ARG A C 1
ATOM 1839 O O . ARG A 1 241 ? 24.659 -7.329 -22.342 1.00 91.19 241 ARG A O 1
ATOM 1846 N N . CYS A 1 242 ? 22.949 -5.893 -22.212 1.00 89.12 242 CYS A N 1
ATOM 1847 C CA . CYS A 1 242 ? 23.182 -5.335 -23.544 1.00 89.12 242 CYS A CA 1
ATOM 1848 C C . CYS A 1 242 ? 24.531 -4.612 -23.619 1.00 89.12 242 CYS A C 1
ATOM 1850 O O . CYS A 1 242 ? 25.251 -4.838 -24.585 1.00 89.12 242 CYS A O 1
ATOM 1852 N N . ARG A 1 243 ? 24.895 -3.830 -22.590 1.00 87.56 243 ARG A N 1
ATOM 1853 C CA . ARG A 1 243 ? 26.210 -3.168 -22.505 1.00 87.56 243 ARG A CA 1
ATOM 1854 C C . ARG A 1 243 ? 27.363 -4.164 -22.428 1.00 87.56 243 ARG A C 1
ATOM 1856 O O . ARG A 1 243 ? 28.339 -4.042 -23.152 1.00 87.56 243 ARG A O 1
ATOM 1863 N N . GLU A 1 244 ? 27.225 -5.201 -21.602 1.00 89.69 244 GLU A N 1
ATOM 1864 C CA . GLU A 1 244 ? 28.219 -6.285 -21.502 1.00 89.69 244 GLU A CA 1
ATOM 1865 C C . GLU A 1 244 ? 28.439 -7.015 -22.842 1.00 89.69 244 GLU A C 1
ATOM 1867 O O . GLU A 1 244 ? 29.510 -7.568 -23.078 1.00 89.69 244 GLU A O 1
ATOM 1872 N N . LEU A 1 245 ? 27.433 -7.013 -23.723 1.00 91.31 245 LEU A N 1
ATOM 1873 C CA . LEU A 1 245 ? 27.491 -7.609 -25.059 1.00 91.31 245 LEU A CA 1
ATOM 1874 C C . LEU A 1 245 ? 27.836 -6.600 -26.173 1.00 91.31 245 LEU A C 1
ATOM 1876 O O . LEU A 1 245 ? 27.904 -7.008 -27.332 1.00 91.31 245 LEU A O 1
ATOM 1880 N N . GLY A 1 246 ? 28.022 -5.311 -25.859 1.00 87.31 246 GLY A N 1
ATOM 1881 C CA . GLY A 1 246 ? 28.264 -4.249 -26.846 1.00 87.31 246 GLY A CA 1
ATOM 1882 C C . GLY A 1 246 ? 27.091 -4.006 -27.807 1.00 87.31 246 GLY A C 1
ATOM 1883 O O . GLY A 1 246 ? 27.292 -3.625 -28.959 1.00 87.31 246 GLY A O 1
ATOM 1884 N N . LEU A 1 247 ? 25.861 -4.304 -27.376 1.00 81.38 247 LEU A N 1
ATOM 1885 C CA . LEU A 1 247 ? 24.629 -4.187 -28.176 1.00 81.38 247 LEU A CA 1
ATOM 1886 C C . LEU A 1 247 ? 23.896 -2.852 -27.969 1.00 81.38 247 LEU A C 1
ATOM 1888 O O . LEU A 1 247 ? 22.780 -2.663 -28.447 1.00 81.38 247 LEU A O 1
ATOM 1892 N N . ASP A 1 248 ? 24.500 -1.944 -27.221 1.00 71.88 248 ASP A N 1
ATOM 1893 C CA . ASP A 1 248 ? 23.999 -0.639 -26.804 1.00 71.88 248 ASP A CA 1
ATOM 1894 C C . ASP A 1 248 ? 24.069 0.436 -27.900 1.00 71.88 248 ASP A C 1
ATOM 1896 O O . ASP A 1 248 ? 23.611 1.554 -27.692 1.00 71.88 248 ASP A O 1
ATOM 1900 N N . GLY A 1 249 ? 24.517 0.077 -29.108 1.00 63.12 249 GLY A N 1
ATOM 1901 C CA . GLY A 1 249 ? 24.411 0.927 -30.299 1.00 63.12 249 GLY A CA 1
ATOM 1902 C C . GLY A 1 249 ? 25.440 2.059 -30.377 1.00 63.12 249 GLY A C 1
ATOM 1903 O O . GLY A 1 249 ? 25.494 2.733 -31.400 1.00 63.12 249 GLY A O 1
ATOM 1904 N N . ASP A 1 250 ? 26.300 2.208 -29.368 1.00 54.53 250 ASP A N 1
ATOM 1905 C CA . ASP A 1 250 ? 27.386 3.198 -29.298 1.00 54.53 250 ASP A CA 1
ATOM 1906 C C . ASP A 1 250 ? 28.690 2.703 -29.953 1.00 54.53 250 ASP A C 1
ATOM 1908 O O . ASP A 1 250 ? 29.793 2.940 -29.464 1.00 54.53 250 ASP A O 1
ATOM 1912 N N . THR A 1 251 ? 28.602 2.004 -31.090 1.00 43.56 251 THR A N 1
ATOM 1913 C CA . THR A 1 251 ? 29.789 1.806 -31.937 1.00 43.56 251 THR A CA 1
ATOM 1914 C C . THR A 1 251 ? 29.875 2.982 -32.912 1.00 43.56 251 THR A C 1
ATOM 1916 O O . THR A 1 251 ? 29.104 3.004 -33.875 1.00 43.56 251 THR A O 1
ATOM 1919 N N . PRO A 1 252 ? 30.763 3.977 -32.708 1.00 46.16 252 PRO A N 1
ATOM 1920 C CA . PRO A 1 252 ? 31.037 4.947 -33.757 1.00 46.16 252 PRO A CA 1
ATOM 1921 C C . PRO A 1 252 ? 31.628 4.190 -34.954 1.00 46.16 252 PRO A C 1
ATOM 1923 O O . PRO A 1 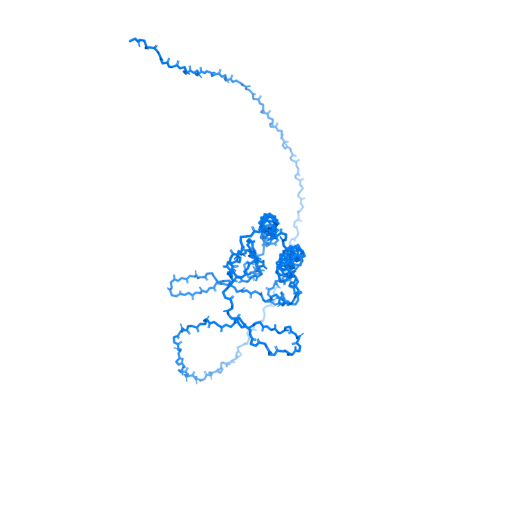252 ? 32.619 3.471 -34.805 1.00 46.16 252 PRO A O 1
ATOM 1926 N N . GLN A 1 253 ? 30.982 4.306 -36.118 1.00 38.16 253 GLN A N 1
ATOM 1927 C CA . GLN A 1 253 ? 31.612 3.986 -37.403 1.00 38.16 253 GLN A CA 1
ATOM 1928 C C . GLN A 1 253 ? 32.563 5.105 -37.815 1.00 38.16 253 GLN A C 1
ATOM 1930 O O . GLN A 1 253 ? 32.209 6.285 -37.591 1.00 38.16 253 GLN A O 1
#

Radius of gyration: 34.55 Å; chains: 1; bounding box: 90×88×95 Å

Sequence (253 aa):
MTRRPNGNTEDLNEGLHAARGECDAPTDRATTVLPALTGSRPRQVRTAGAVSPKIRGCERSADVPPAHRLEAAFRAGPLGATGRDAEDDDATEEDGAPSDIAEALDAWIARNLAALQERAEQGCNAFEQRLAEAGRGLPRSARGRIGVRVRPQRANRATPGAFSIEWVTYRHVHTAAGVVYLSDYIRKGDGDRYPKSAFRGIARDWQRPLVEEAEQGFGAIRAAARQLAEVRTRFRAAAKRCRELGLDGDTPQ

Foldseek 3Di:
DDDDDDDDDDDDDDDDDDDDDDDDDDDDDDDDDDDDDDDDDDDDDDDDDDDDDDDDDDDDDDDDPDDDDPDDDPDDDDDDDDDDDDDDDPDPPPCDDDPPVLVVLLVVLLVVLQVLLVVLVVLQVVLVVVLVVLCVPPDPVLRAFKGKDKAADDPPPDRNSDIDIWIWGWDWDQDPVGIDIDIDTQDQPDALFRPLVSCVVRDHPSCSVSCVVSRVVSSVSSVVNVVSVVVSVVVVVVVVVCVVVVVNPPDDD